Protein AF-A0A5A7UCX0-F1 (afdb_monomer)

Foldseek 3Di:
DAPLVPFAPPPPPCVVVLQFLWDWWQWLNDTWTEGEGQNDAAKAFAPVLCVVVVDDKDFDPDWDWDQTPVRDTWIFGIKDAQIWIADPNDTATGIHTYTHGDRTRMYHYPVRCVVQVWDQDSPQSKIWGQDPVRDIDMDHGDDPPPPPDPCPVCCVPPVCVVCVVVDPPDQQADDDDDPDADEFAFAPPDDAAADDADDDDPVVVVVCVVVVVVCVNRVVDDDDDASHHWYWDWDQDPVRDTDIDTPCVVVVVGTDDDPDDDDDPVVVVVVCVPPPDDDDDDDDDSRDYDPHYDDPDPDDPDD

Structure (mmCIF, N/CA/C/O backbone):
data_AF-A0A5A7UCX0-F1
#
_entry.id   AF-A0A5A7UCX0-F1
#
loop_
_atom_site.group_PDB
_atom_site.id
_atom_site.type_symbol
_atom_site.label_atom_id
_atom_site.label_alt_id
_atom_site.label_comp_id
_atom_site.label_asym_id
_atom_site.label_entity_id
_atom_site.label_seq_id
_atom_site.pdbx_PDB_ins_code
_atom_site.Cartn_x
_atom_site.Cartn_y
_atom_site.Cartn_z
_atom_site.occupancy
_atom_site.B_iso_or_equiv
_atom_site.auth_seq_id
_atom_site.auth_comp_id
_atom_site.auth_asym_id
_atom_site.auth_atom_id
_atom_site.pdbx_PDB_model_num
ATOM 1 N N . MET A 1 1 ? -7.839 22.649 26.310 1.00 31.56 1 MET A N 1
ATOM 2 C CA . MET A 1 1 ? -9.154 23.089 25.799 1.00 31.56 1 MET A CA 1
ATOM 3 C C . MET A 1 1 ? -9.773 21.904 25.086 1.00 31.56 1 MET A C 1
ATOM 5 O O . MET A 1 1 ? -9.103 21.317 24.248 1.00 31.56 1 MET A O 1
ATOM 9 N N . CYS A 1 2 ? -10.954 21.494 25.546 1.00 30.22 2 CYS A N 1
ATOM 10 C CA . CYS A 1 2 ? -11.617 20.229 25.235 1.00 30.22 2 CYS A CA 1
ATOM 11 C C . CYS A 1 2 ? -12.019 20.118 23.759 1.00 30.22 2 CYS A C 1
ATOM 13 O O . CYS A 1 2 ? -12.707 20.993 23.242 1.00 30.22 2 CYS A O 1
ATOM 15 N N . TRP A 1 3 ? -11.633 19.016 23.114 1.00 37.62 3 TRP A N 1
ATOM 16 C CA . TRP A 1 3 ? -11.958 18.681 21.718 1.00 37.62 3 TRP A CA 1
ATOM 17 C C . TRP A 1 3 ? -13.339 18.054 21.518 1.00 37.62 3 TRP A C 1
ATOM 19 O O . TRP A 1 3 ? -13.715 17.703 20.409 1.00 37.62 3 TRP A O 1
ATOM 29 N N . LEU A 1 4 ? -14.133 17.972 22.575 1.00 40.62 4 LEU A N 1
ATOM 30 C CA . LEU A 1 4 ? -15.417 17.287 22.555 1.00 40.62 4 LEU A CA 1
ATOM 31 C C . LEU A 1 4 ? -16.570 18.251 22.106 1.00 40.62 4 LEU A C 1
ATOM 33 O O . LEU A 1 4 ? -17.744 17.899 22.146 1.00 40.62 4 LEU A O 1
ATOM 37 N N . ASN A 1 5 ? -16.246 19.483 21.669 1.00 40.12 5 ASN A N 1
ATOM 38 C CA . ASN A 1 5 ? -17.206 20.531 21.256 1.00 40.12 5 ASN A CA 1
ATOM 39 C C . ASN A 1 5 ? -17.928 20.269 19.915 1.00 40.12 5 ASN A C 1
ATOM 41 O O . ASN A 1 5 ? -18.763 21.079 19.530 1.00 40.12 5 ASN A O 1
ATOM 45 N N . LEU A 1 6 ? -17.615 19.190 19.192 1.00 40.53 6 LEU A N 1
ATOM 46 C CA . LEU A 1 6 ? -18.042 19.012 17.794 1.00 40.53 6 LEU A CA 1
ATOM 47 C C . LEU A 1 6 ? -18.961 17.808 17.523 1.00 40.53 6 LEU A C 1
ATOM 49 O O . LEU A 1 6 ? -19.301 17.591 16.370 1.00 40.53 6 LEU A O 1
ATOM 53 N N . ILE A 1 7 ? -19.342 17.011 18.531 1.00 45.12 7 ILE A N 1
ATOM 54 C CA . ILE A 1 7 ? -19.773 15.610 18.286 1.00 45.12 7 ILE A CA 1
ATOM 55 C C . ILE A 1 7 ? -21.185 15.280 18.816 1.00 45.12 7 ILE A C 1
ATOM 57 O O . ILE A 1 7 ? -21.596 14.126 18.847 1.00 45.12 7 ILE A O 1
ATOM 61 N N . LEU A 1 8 ? -21.957 16.266 19.284 1.00 38.19 8 LEU A N 1
ATOM 62 C CA . LEU A 1 8 ? -23.306 15.988 19.823 1.00 38.19 8 LEU A CA 1
ATOM 63 C C . LEU A 1 8 ? -24.421 16.859 19.258 1.00 38.19 8 LEU A C 1
ATOM 65 O O . LEU A 1 8 ? -25.574 16.728 19.656 1.00 38.19 8 LEU A O 1
ATOM 69 N N . LYS A 1 9 ? -24.115 17.715 18.286 1.00 35.72 9 LYS A N 1
ATOM 70 C CA . LYS A 1 9 ? -25.143 18.382 17.490 1.00 35.72 9 LYS A CA 1
ATOM 71 C C . LYS A 1 9 ? -24.780 18.293 16.026 1.00 35.72 9 LYS A C 1
ATOM 73 O O . LYS A 1 9 ? -24.306 19.272 15.480 1.00 35.72 9 LYS A O 1
ATOM 78 N N . GLY A 1 10 ? -25.007 17.116 15.442 1.00 39.59 10 GLY A N 1
ATOM 79 C CA . GLY A 1 10 ? -25.328 16.903 14.028 1.00 39.59 10 GLY A CA 1
ATOM 80 C C . GLY A 1 10 ? -24.729 17.889 13.026 1.00 39.59 10 GLY A C 1
ATOM 81 O O . GLY A 1 10 ? -25.451 18.378 12.158 1.00 39.59 10 GLY A O 1
ATOM 82 N N . ASP A 1 11 ? -23.432 18.173 13.123 1.00 38.75 11 ASP A N 1
ATOM 83 C CA . ASP A 1 11 ? -22.747 19.048 12.187 1.00 38.75 11 ASP A CA 1
ATOM 84 C C . ASP A 1 11 ? -22.052 18.166 11.155 1.00 38.75 11 ASP A C 1
ATOM 86 O O . ASP A 1 11 ? -20.860 17.857 11.230 1.00 38.75 11 ASP A O 1
ATOM 90 N N . LEU A 1 12 ? -22.809 17.856 10.097 1.00 38.56 12 LEU A N 1
ATOM 91 C CA . LEU A 1 12 ? -22.293 17.409 8.794 1.00 38.56 12 LEU A CA 1
ATOM 92 C C . LEU A 1 12 ? -21.152 18.319 8.262 1.00 38.56 12 LEU A C 1
ATOM 94 O O . LEU A 1 12 ? -20.478 17.987 7.284 1.00 38.56 12 LEU A O 1
ATOM 98 N N . GLU A 1 13 ? -20.946 19.492 8.872 1.00 36.00 13 GLU A N 1
ATOM 99 C CA . GLU A 1 13 ? -19.890 20.456 8.570 1.00 36.00 13 GLU A CA 1
ATOM 100 C C . GLU A 1 13 ? -18.502 20.034 9.083 1.00 36.00 13 GLU A C 1
ATOM 102 O O . GLU A 1 13 ? -17.511 20.289 8.396 1.00 36.00 13 GLU A O 1
ATOM 107 N N . ALA A 1 14 ? -18.396 19.321 10.211 1.00 39.59 14 ALA A N 1
ATOM 108 C CA . ALA A 1 14 ? -17.112 18.851 10.751 1.00 39.59 14 ALA A CA 1
ATOM 109 C C . ALA A 1 14 ? -16.463 17.783 9.854 1.00 39.59 14 ALA A C 1
ATOM 111 O O . ALA A 1 14 ? -15.251 17.779 9.615 1.00 39.59 14 ALA A O 1
ATOM 112 N N . GLU A 1 15 ? -17.305 16.911 9.298 1.00 43.91 15 GLU A N 1
ATOM 113 C CA . GLU A 1 15 ? -16.917 15.864 8.356 1.00 43.91 15 GLU A CA 1
ATOM 114 C C . GLU A 1 15 ? -16.461 16.464 7.012 1.00 43.91 15 GLU A C 1
ATOM 116 O O . GLU A 1 15 ? -15.475 16.016 6.422 1.00 43.91 15 GLU A O 1
ATOM 121 N N . ARG A 1 16 ? -17.110 17.555 6.567 1.00 40.75 16 ARG A N 1
ATOM 122 C CA . ARG A 1 16 ? -16.736 18.317 5.359 1.00 40.75 16 ARG A CA 1
ATOM 123 C C . ARG A 1 16 ? -15.494 19.190 5.540 1.00 40.75 16 ARG A C 1
ATOM 125 O O . ARG A 1 16 ? -14.778 19.417 4.566 1.00 40.75 16 ARG A O 1
ATOM 132 N N . ALA A 1 17 ? -15.213 19.654 6.756 1.00 43.06 17 ALA A N 1
ATOM 133 C CA . ALA A 1 17 ? -14.049 20.488 7.057 1.00 43.06 17 ALA A CA 1
ATOM 134 C C . ALA A 1 17 ? -12.751 19.681 7.244 1.00 43.06 17 ALA A C 1
ATOM 136 O O . ALA A 1 17 ? -11.659 20.248 7.213 1.00 43.06 17 ALA A O 1
ATOM 137 N N . GLY A 1 18 ? -12.838 18.355 7.416 1.00 52.72 18 GLY A N 1
ATOM 138 C CA . GLY A 1 18 ? -11.666 17.498 7.567 1.00 52.72 18 GLY A CA 1
ATOM 139 C C . GLY A 1 18 ? -10.814 17.860 8.789 1.00 52.72 18 GLY A C 1
ATOM 140 O O . GLY A 1 18 ? -9.590 17.818 8.704 1.00 52.72 18 GLY A O 1
ATOM 141 N N . THR A 1 19 ? -11.438 18.252 9.893 1.00 58.88 19 THR A N 1
ATOM 142 C CA . THR A 1 19 ? -10.772 18.764 11.103 1.00 58.88 19 THR A CA 1
ATOM 143 C C . THR A 1 19 ? -10.464 17.693 12.150 1.00 58.88 19 THR A C 1
ATOM 145 O O . THR A 1 19 ? -9.653 17.938 13.038 1.00 58.88 19 THR A O 1
ATOM 148 N N . VAL A 1 20 ? -11.065 16.506 12.041 1.00 70.31 20 VAL A N 1
ATOM 149 C CA . VAL A 1 20 ? -10.913 15.393 12.994 1.00 70.31 20 VAL A CA 1
ATOM 150 C C . VAL A 1 20 ? -10.187 14.195 12.374 1.00 70.31 20 VAL A C 1
ATOM 152 O O . VAL A 1 20 ? -10.217 13.993 11.156 1.00 70.31 20 VAL A O 1
ATOM 155 N N . VAL A 1 21 ? -9.520 13.390 13.210 1.00 82.50 21 VAL A N 1
ATOM 156 C CA . VAL A 1 21 ? -8.845 12.155 12.780 1.00 82.50 21 VAL A CA 1
ATOM 157 C C . VAL A 1 21 ? -9.818 10.985 12.902 1.00 82.50 21 VAL A C 1
ATOM 159 O O . VAL A 1 21 ? -10.032 10.446 13.987 1.00 82.50 21 VAL A O 1
ATOM 162 N N . THR A 1 22 ? -10.434 10.619 11.777 1.00 86.25 22 THR A N 1
ATOM 163 C CA . THR A 1 22 ? -11.501 9.609 11.704 1.00 86.25 22 THR A CA 1
ATOM 164 C C . THR A 1 22 ? -11.285 8.617 10.561 1.00 86.25 22 THR A C 1
ATOM 166 O O . THR A 1 22 ? -10.586 8.900 9.580 1.00 86.25 22 THR A O 1
ATOM 169 N N . GLY A 1 23 ? -11.921 7.448 10.642 1.00 85.06 23 GLY A N 1
ATOM 170 C CA . GLY A 1 23 ? -12.059 6.541 9.500 1.00 85.06 23 GLY A CA 1
ATOM 171 C C . GLY A 1 23 ? -12.788 5.244 9.824 1.00 85.06 23 GLY A C 1
ATOM 172 O O . GLY A 1 23 ? -13.249 5.037 10.939 1.00 85.06 23 GLY A O 1
ATOM 173 N N . LYS A 1 24 ? -12.936 4.379 8.816 1.00 86.25 24 LYS A N 1
ATOM 174 C CA . LYS A 1 24 ? -13.631 3.096 8.967 1.00 86.25 24 LYS A CA 1
ATOM 175 C C . LYS A 1 24 ? -12.656 2.010 9.406 1.00 86.25 24 LYS A C 1
ATOM 177 O O . LYS A 1 24 ? -11.704 1.741 8.674 1.00 86.25 24 LYS A O 1
ATOM 182 N N . LEU A 1 25 ? -12.914 1.386 10.552 1.00 87.38 25 LEU A N 1
ATOM 183 C CA . LEU A 1 25 ? -12.099 0.301 11.104 1.00 87.38 25 LEU A CA 1
ATOM 184 C C . LEU A 1 25 ? -12.950 -0.943 11.383 1.00 87.38 25 LEU A C 1
ATOM 186 O O . LEU A 1 25 ? -14.130 -0.798 11.710 1.00 87.38 25 LEU A O 1
ATOM 190 N N . PRO A 1 26 ? -12.383 -2.156 11.265 1.00 85.06 26 PRO A N 1
ATOM 191 C CA . PRO A 1 26 ? -13.057 -3.373 11.690 1.00 85.06 26 PRO A CA 1
ATOM 192 C C . PRO A 1 26 ? -13.072 -3.455 13.222 1.00 85.06 26 PRO A C 1
ATOM 194 O O . PRO A 1 26 ? -12.022 -3.393 13.863 1.00 85.06 26 PRO A O 1
ATOM 197 N N . ILE A 1 27 ? -14.262 -3.632 13.793 1.00 84.69 27 ILE A N 1
ATOM 198 C CA . ILE A 1 27 ? -14.506 -3.916 15.210 1.00 84.69 27 ILE A CA 1
ATOM 199 C C . ILE A 1 27 ? -15.304 -5.215 15.259 1.00 84.69 27 ILE A C 1
ATOM 201 O O . ILE A 1 27 ? -16.428 -5.260 14.759 1.00 84.69 27 ILE A O 1
ATOM 205 N N . LEU A 1 28 ? -14.716 -6.289 15.797 1.00 80.75 28 LEU A N 1
ATOM 206 C CA . LEU A 1 28 ? -15.336 -7.629 15.804 1.00 80.75 28 LEU A CA 1
ATOM 207 C C . LEU A 1 28 ? -15.832 -8.082 14.411 1.00 80.75 28 LEU A C 1
ATOM 209 O O . LEU A 1 28 ? -16.885 -8.696 14.280 1.00 80.75 28 LEU A O 1
ATOM 213 N N . GLY A 1 29 ? -15.096 -7.736 13.350 1.00 76.06 29 GLY A N 1
ATOM 214 C CA . GLY A 1 29 ? -15.462 -8.071 11.966 1.00 76.06 29 GLY A CA 1
ATOM 215 C C . GLY A 1 29 ? -16.498 -7.145 11.314 1.00 76.06 29 GLY A C 1
ATOM 216 O O . GLY A 1 29 ? -16.795 -7.308 10.131 1.00 76.06 29 GLY A O 1
ATOM 217 N N . HIS A 1 30 ? -17.008 -6.136 12.027 1.00 85.06 30 HIS A N 1
ATOM 218 C CA . HIS A 1 30 ? -17.931 -5.137 11.489 1.00 85.06 30 HIS A CA 1
ATOM 219 C C . HIS A 1 30 ? -17.231 -3.794 11.283 1.00 85.06 30 HIS A C 1
ATOM 221 O O . HIS A 1 30 ? -16.553 -3.289 12.173 1.00 85.06 30 HIS A O 1
ATOM 227 N N . TYR A 1 31 ? -17.409 -3.182 10.111 1.00 86.06 31 TYR A N 1
ATOM 228 C CA . TYR A 1 31 ? -16.848 -1.857 9.853 1.00 86.06 31 TYR A CA 1
ATOM 229 C C . TYR A 1 31 ? -17.617 -0.780 10.620 1.00 86.06 31 TYR A C 1
ATOM 231 O O . TYR A 1 31 ? -18.781 -0.512 10.319 1.00 86.06 31 TYR A O 1
ATOM 239 N N . ALA A 1 32 ? -16.932 -0.145 11.566 1.00 89.94 32 ALA A N 1
ATOM 240 C CA . ALA A 1 32 ? -17.408 0.984 12.348 1.00 89.94 32 ALA A CA 1
ATOM 241 C C . ALA A 1 32 ? -16.742 2.278 11.866 1.00 89.94 32 ALA A C 1
ATOM 243 O O . ALA A 1 32 ? -15.562 2.284 11.505 1.00 89.94 32 ALA A O 1
ATOM 244 N N . PHE A 1 33 ? -17.479 3.383 11.861 1.00 90.00 33 PHE A N 1
ATOM 245 C CA . PHE A 1 33 ? -16.918 4.719 11.718 1.00 90.00 33 PHE A CA 1
ATOM 246 C C . PHE A 1 33 ? -16.340 5.195 13.055 1.00 90.00 33 PHE A C 1
ATOM 248 O O . PHE A 1 33 ? -17.072 5.407 14.021 1.00 90.00 33 PHE A O 1
ATOM 255 N N . VAL A 1 34 ? -15.015 5.321 13.106 1.00 91.69 34 VAL A N 1
ATOM 256 C CA . VAL A 1 34 ? -14.245 5.529 14.334 1.00 91.69 34 VAL A CA 1
ATOM 257 C C . VAL A 1 34 ? -13.660 6.934 14.393 1.00 91.69 34 VAL A C 1
ATOM 259 O O . VAL A 1 34 ? -13.084 7.418 13.412 1.00 91.69 34 VAL A O 1
ATOM 262 N N . LEU A 1 35 ? -13.746 7.545 15.572 1.00 91.44 35 LEU A N 1
ATOM 263 C CA . LEU A 1 35 ? -13.033 8.758 15.956 1.00 91.44 35 LEU A CA 1
ATOM 264 C C . LEU A 1 35 ? -11.902 8.435 16.942 1.00 91.44 35 LEU A C 1
ATOM 266 O O . LEU A 1 35 ? -12.119 7.734 17.928 1.00 91.44 35 LEU A O 1
ATOM 270 N N . PHE A 1 36 ? -10.720 9.009 16.714 1.00 91.75 36 PHE A N 1
ATOM 271 C CA . PHE A 1 36 ? -9.632 9.034 17.694 1.00 91.75 36 PHE A CA 1
ATOM 272 C C . PHE A 1 36 ? -9.697 10.345 18.485 1.00 91.75 36 PHE A C 1
ATOM 274 O O . PHE A 1 36 ? -9.394 11.406 17.934 1.00 91.75 36 PHE A O 1
ATOM 281 N N . ASP A 1 37 ? -10.096 10.283 19.759 1.00 90.19 37 ASP A N 1
ATOM 282 C CA . ASP A 1 37 ? -10.383 11.470 20.570 1.00 90.19 37 ASP A CA 1
ATOM 283 C C . ASP A 1 37 ? -9.556 11.510 21.862 1.00 90.19 37 ASP A C 1
ATOM 285 O O . ASP A 1 37 ? -9.865 10.855 22.857 1.00 90.19 37 ASP A O 1
ATOM 289 N N . SER A 1 38 ? -8.523 12.356 21.876 1.00 86.44 38 SER A N 1
ATOM 290 C CA . SER A 1 38 ? -7.739 12.633 23.087 1.00 86.44 38 SER A CA 1
ATOM 291 C C . SER A 1 38 ? -8.491 13.476 24.126 1.00 86.44 38 SER A C 1
ATOM 293 O O . SER A 1 38 ? -8.023 13.627 25.255 1.00 86.44 38 SER A O 1
ATOM 295 N N . GLY A 1 39 ? -9.650 14.035 23.766 1.00 84.94 39 GLY A N 1
ATOM 296 C CA . GLY A 1 39 ? -10.571 14.719 24.668 1.00 84.94 39 GLY A CA 1
ATOM 297 C C . GLY A 1 39 ? -11.480 13.777 25.459 1.00 84.94 39 GLY A C 1
ATOM 298 O O . GLY A 1 39 ? -12.084 14.220 26.437 1.00 84.94 39 GLY A O 1
ATOM 299 N N . SER A 1 40 ? -11.554 12.498 25.084 1.00 86.81 40 SER A N 1
ATOM 300 C CA . SER A 1 40 ? -12.359 11.498 25.779 1.00 86.81 40 SER A CA 1
ATOM 301 C C . SER A 1 40 ? -11.528 10.717 26.796 1.00 86.81 40 SER A C 1
ATOM 303 O O . SER A 1 40 ? -10.438 10.243 26.487 1.00 86.81 40 SER A O 1
ATOM 305 N N . SER A 1 41 ? -12.040 10.531 28.016 1.00 86.81 41 SER A N 1
ATOM 306 C CA . SER A 1 41 ? -11.358 9.711 29.031 1.00 86.81 41 SER A CA 1
ATOM 307 C C . SER A 1 41 ? -11.476 8.209 28.773 1.00 86.81 41 SER A C 1
ATOM 309 O O . SER A 1 41 ? -10.562 7.470 29.122 1.00 86.81 41 SER A O 1
ATOM 311 N N . HIS A 1 42 ? -12.591 7.771 28.186 1.00 93.12 42 HIS A N 1
ATOM 312 C CA . HIS A 1 42 ? -12.899 6.362 27.946 1.00 93.12 42 HIS A CA 1
ATOM 313 C C . HIS A 1 42 ? -13.227 6.123 26.476 1.00 93.12 42 HIS A C 1
ATOM 315 O O . HIS A 1 42 ? -13.556 7.055 25.736 1.00 93.12 42 HIS A O 1
ATOM 321 N N . SER A 1 43 ? -13.177 4.865 26.067 1.00 94.75 43 SER A N 1
ATOM 322 C CA . SER A 1 43 ? -13.606 4.452 24.740 1.00 94.75 43 SER A CA 1
ATOM 323 C C . SER A 1 43 ? -15.088 4.063 24.741 1.00 94.75 43 SER A C 1
ATOM 325 O O . SER A 1 43 ? -15.577 3.395 25.656 1.00 94.75 43 SER A O 1
ATOM 327 N N . PHE A 1 44 ? -15.816 4.496 23.713 1.00 94.12 44 PHE A N 1
ATOM 328 C CA . PHE A 1 44 ? -17.272 4.380 23.613 1.00 94.12 44 PHE A CA 1
ATOM 329 C C . PHE A 1 44 ? -17.707 3.726 22.304 1.00 94.12 44 PHE A C 1
ATOM 331 O O . PHE A 1 44 ? -17.032 3.849 21.283 1.00 94.12 44 PHE A O 1
ATOM 338 N N . ILE A 1 45 ? -18.865 3.070 22.330 1.00 94.56 45 ILE A N 1
ATOM 339 C CA . ILE A 1 45 ? -19.547 2.520 21.156 1.00 94.56 45 ILE A CA 1
ATOM 340 C C . ILE A 1 45 ? -21.013 2.950 21.150 1.00 94.56 45 ILE A C 1
ATOM 342 O O . ILE A 1 45 ? -21.672 2.951 22.192 1.00 94.56 45 ILE A O 1
ATOM 346 N N . SER A 1 46 ? -21.525 3.304 19.973 1.00 93.75 46 SER A N 1
ATOM 347 C CA . SER A 1 46 ? -22.914 3.721 19.799 1.00 93.75 46 SER A CA 1
ATOM 348 C C . SER A 1 46 ? -23.882 2.573 20.088 1.00 93.75 46 SER A C 1
ATOM 350 O O . SER A 1 46 ? -23.766 1.487 19.514 1.00 93.75 46 SER A O 1
ATOM 352 N N . SER A 1 47 ? -24.891 2.828 20.920 1.00 92.1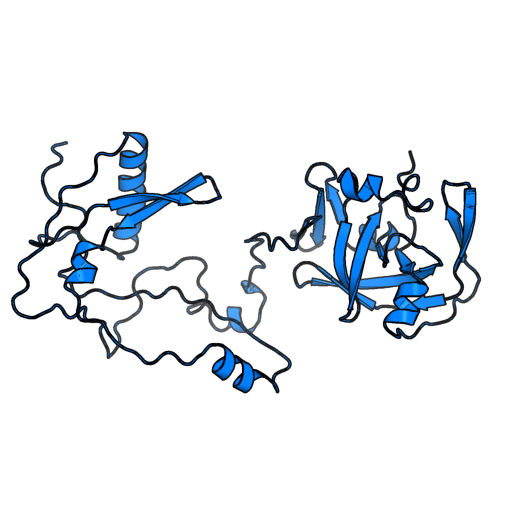2 47 SER A N 1
ATOM 353 C CA . SER A 1 47 ? -26.015 1.912 21.164 1.00 92.12 47 SER A CA 1
ATOM 354 C C . SER A 1 47 ? -26.715 1.496 19.860 1.00 92.12 47 SER A C 1
ATOM 356 O O . SER A 1 47 ? -27.081 0.331 19.692 1.00 92.12 47 SER A O 1
ATOM 358 N N . VAL A 1 48 ? -26.826 2.419 18.899 1.00 91.94 48 VAL A N 1
ATOM 359 C CA . VAL A 1 48 ? -27.405 2.174 17.572 1.00 91.94 48 VAL A CA 1
ATOM 360 C C . VAL A 1 48 ? -26.542 1.191 16.782 1.00 91.94 48 VAL A C 1
ATOM 362 O O . VAL A 1 48 ? -27.073 0.284 16.139 1.00 91.94 48 VAL A O 1
ATOM 365 N N . PHE A 1 49 ? -25.213 1.324 16.850 1.00 92.00 49 PHE A N 1
ATOM 366 C CA . PHE A 1 49 ? -24.292 0.392 16.196 1.00 92.00 49 PHE A CA 1
ATOM 367 C C . PHE A 1 49 ? -24.406 -1.016 16.781 1.00 92.00 49 PHE A C 1
ATOM 369 O O . PHE A 1 49 ? -24.548 -1.979 16.026 1.00 92.00 49 PHE A O 1
ATOM 376 N N . VAL A 1 50 ? -24.395 -1.122 18.114 1.00 92.94 50 VAL A N 1
ATOM 377 C CA . VAL A 1 50 ? -24.533 -2.388 18.852 1.00 92.94 50 VAL A CA 1
ATOM 378 C C . VAL A 1 50 ? -25.801 -3.125 18.429 1.00 92.94 50 VAL A C 1
ATOM 380 O O . VAL A 1 50 ? -25.730 -4.296 18.060 1.00 92.94 50 VAL A O 1
ATOM 383 N N . GLN A 1 51 ? -26.944 -2.433 18.407 1.00 90.88 51 GLN A N 1
ATOM 384 C CA . GLN A 1 51 ? -28.224 -3.015 17.993 1.00 90.88 51 GLN A CA 1
ATOM 385 C C . GLN A 1 51 ? -28.234 -3.408 16.512 1.00 90.88 51 GLN A C 1
ATOM 387 O O . GLN A 1 51 ? -28.743 -4.470 16.160 1.00 90.88 51 GLN A O 1
ATOM 392 N N . ARG A 1 52 ? -27.660 -2.569 15.640 1.00 90.62 52 ARG A N 1
ATOM 393 C CA . ARG A 1 52 ? -27.631 -2.791 14.187 1.00 90.62 52 ARG A CA 1
ATOM 394 C C . ARG A 1 52 ? -26.865 -4.051 13.798 1.00 90.62 52 ARG A C 1
ATOM 396 O O . ARG A 1 52 ? -27.278 -4.730 12.863 1.00 90.62 52 ARG A O 1
ATOM 403 N N . VAL A 1 53 ? -25.738 -4.324 14.456 1.00 87.44 53 VAL A N 1
ATOM 404 C CA . VAL A 1 53 ? -24.878 -5.472 14.117 1.00 87.44 53 VAL A CA 1
ATOM 405 C C . VAL A 1 53 ? -25.033 -6.652 15.083 1.00 87.44 53 VAL A C 1
ATOM 407 O O . VAL A 1 53 ? -24.491 -7.717 14.816 1.00 87.44 53 VAL A O 1
ATOM 410 N N . GLY A 1 54 ? -25.815 -6.491 16.156 1.00 87.75 54 GLY A N 1
ATOM 411 C CA . GLY A 1 54 ? -26.162 -7.563 17.087 1.00 87.75 54 GLY A CA 1
ATOM 412 C C . GLY A 1 54 ? -25.017 -7.979 18.011 1.00 87.75 54 GLY A C 1
ATOM 413 O O . GLY A 1 54 ? -24.818 -9.173 18.214 1.00 87.75 54 GLY A O 1
ATOM 414 N N . LEU A 1 55 ? -24.250 -7.021 18.549 1.00 89.56 55 LEU A N 1
ATOM 415 C CA . LEU A 1 55 ? -23.164 -7.337 19.488 1.00 89.56 55 LEU A CA 1
ATOM 416 C C . LEU A 1 55 ? -23.709 -7.693 20.873 1.00 89.56 55 LEU A C 1
ATOM 418 O O . LEU A 1 55 ? -24.607 -7.026 21.388 1.00 89.56 55 LEU A O 1
ATOM 422 N N . GLU A 1 56 ? -23.111 -8.706 21.497 1.00 90.25 56 GLU A N 1
ATOM 423 C CA . GLU A 1 56 ? -23.378 -9.041 22.894 1.00 90.25 56 GLU A CA 1
ATOM 424 C C . GLU A 1 56 ? -22.723 -8.018 23.833 1.00 90.25 56 GLU A C 1
ATOM 426 O O . GLU A 1 56 ? -21.566 -7.627 23.651 1.00 90.25 56 GLU A O 1
ATOM 431 N N . VAL A 1 57 ? -23.477 -7.584 24.846 1.00 93.94 57 VAL A N 1
ATOM 432 C CA . VAL A 1 57 ? -23.048 -6.591 25.839 1.00 93.94 57 VAL A CA 1
ATOM 433 C C . VAL A 1 57 ? -23.113 -7.166 27.250 1.00 93.94 57 VAL A C 1
ATOM 435 O O . VAL A 1 57 ? -23.967 -7.990 27.572 1.00 93.94 57 VAL A O 1
ATOM 438 N N . GLU A 1 58 ? -22.217 -6.699 28.112 1.00 94.25 58 GLU A N 1
ATOM 439 C CA . GLU A 1 58 ? -22.180 -7.031 29.533 1.00 94.25 58 GLU A CA 1
ATOM 440 C C . GLU A 1 58 ? -22.655 -5.837 30.376 1.00 94.25 58 GLU A C 1
ATOM 442 O O . GLU A 1 58 ? -22.238 -4.701 30.114 1.00 94.25 58 GLU A O 1
ATOM 447 N N . PRO A 1 59 ? -23.452 -6.053 31.440 1.00 93.94 59 PRO A N 1
ATOM 448 C CA . PRO A 1 59 ? -23.801 -4.986 32.368 1.00 93.94 59 PRO A CA 1
ATOM 449 C C . PRO A 1 59 ? -22.563 -4.482 33.123 1.00 93.94 59 PRO A C 1
ATOM 451 O O . PRO A 1 59 ? -21.672 -5.242 33.512 1.00 93.94 59 PRO A O 1
ATOM 454 N N . LEU A 1 60 ? -22.511 -3.175 33.367 1.00 90.81 60 LEU A N 1
ATOM 455 C CA . LEU A 1 60 ? -21.520 -2.562 34.244 1.00 90.81 60 LEU A CA 1
ATOM 456 C C . LEU A 1 60 ? -21.904 -2.767 35.716 1.00 90.81 60 LEU A C 1
ATOM 458 O O . LEU A 1 60 ? -23.078 -2.757 36.077 1.00 90.81 60 LEU A O 1
ATOM 462 N N . ASN A 1 61 ? -20.899 -2.832 36.597 1.00 86.88 61 ASN A N 1
ATOM 463 C CA . ASN A 1 61 ? -21.090 -2.890 38.057 1.00 86.88 61 ASN A CA 1
ATOM 464 C C . ASN A 1 61 ? -21.630 -1.570 38.662 1.00 86.88 61 ASN A C 1
ATOM 466 O O . ASN A 1 61 ? -21.658 -1.405 39.880 1.00 86.88 61 ASN A O 1
ATOM 470 N N . GLY A 1 62 ? -22.019 -0.612 37.820 1.00 83.69 62 GLY A N 1
ATOM 471 C CA . GLY A 1 62 ? -22.548 0.696 38.177 1.00 83.69 62 GLY A CA 1
ATOM 472 C C . GLY A 1 62 ? -22.870 1.506 36.921 1.00 83.69 62 GLY A C 1
ATOM 473 O O . GLY A 1 62 ? -22.402 1.189 35.830 1.00 83.69 62 GLY A O 1
ATOM 474 N N . VAL A 1 63 ? -23.676 2.557 37.070 1.00 85.62 63 VAL A N 1
ATOM 475 C CA . VAL A 1 63 ? -23.974 3.479 35.966 1.00 85.62 63 VAL A CA 1
ATOM 476 C C . VAL A 1 63 ? -22.837 4.488 35.855 1.00 85.62 63 VAL A C 1
ATOM 478 O O . VAL A 1 63 ? -22.568 5.215 36.811 1.00 85.62 63 VAL A O 1
ATOM 481 N N . LEU A 1 64 ? -22.185 4.553 34.696 1.00 88.00 64 LEU A N 1
ATOM 482 C CA . LEU A 1 64 ? -21.199 5.586 34.414 1.00 88.00 64 LEU A CA 1
ATOM 483 C C . LEU A 1 64 ? -21.896 6.813 33.824 1.00 88.00 64 LEU A C 1
ATOM 485 O O . LEU A 1 64 ? -22.550 6.734 32.786 1.00 88.00 64 LEU A O 1
ATOM 489 N N . SER A 1 65 ? -21.725 7.951 34.491 1.00 84.81 65 SER A N 1
ATOM 490 C CA . SER A 1 65 ? -22.163 9.258 34.009 1.00 84.81 65 SER A CA 1
ATOM 491 C C . SER A 1 65 ? -21.075 9.866 33.129 1.00 84.81 65 SER A C 1
ATOM 493 O O . SER A 1 65 ? -19.975 10.143 33.605 1.00 84.81 65 SER A O 1
ATOM 495 N N . VAL A 1 66 ? -21.382 10.085 31.857 1.00 85.06 66 VAL A N 1
ATOM 496 C CA . VAL A 1 66 ? -20.486 10.674 30.864 1.00 85.06 66 VAL A CA 1
ATOM 497 C C . VAL A 1 66 ? -20.910 12.117 30.636 1.00 85.06 66 VAL A C 1
ATOM 499 O O . VAL A 1 66 ? -21.949 12.385 30.034 1.00 85.06 66 VAL A O 1
ATOM 502 N N . SER A 1 67 ? -20.106 13.050 31.139 1.00 79.75 67 SER A N 1
ATOM 503 C CA . SER A 1 67 ? -20.310 14.473 30.890 1.00 79.75 67 SER A CA 1
ATOM 504 C C . SER A 1 67 ? -19.764 14.842 29.526 1.00 79.75 67 SER A C 1
ATOM 506 O O . SER A 1 67 ? -18.601 14.595 29.207 1.00 79.75 67 SER A O 1
ATOM 508 N N . THR A 1 68 ? -20.603 15.490 28.745 1.00 70.81 68 THR A N 1
ATOM 509 C CA . THR A 1 68 ? -20.257 16.006 27.431 1.00 70.81 68 THR A CA 1
ATOM 510 C C . THR A 1 68 ? -20.001 17.518 27.529 1.00 70.81 68 THR A C 1
ATOM 512 O O . THR A 1 68 ? -20.403 18.151 28.509 1.00 70.81 68 THR A O 1
ATOM 515 N N . PRO A 1 69 ? -19.338 18.167 26.560 1.00 62.94 69 PRO A N 1
ATOM 516 C CA . PRO A 1 69 ? -18.987 19.585 26.656 1.00 62.94 69 PRO A CA 1
ATOM 517 C C . PRO A 1 69 ? -20.146 20.489 26.287 1.00 62.94 69 PRO A C 1
ATOM 519 O O . PRO A 1 69 ? -20.116 21.666 26.630 1.00 62.94 69 PRO A O 1
ATOM 522 N N . SER A 1 70 ? -21.180 19.940 25.637 1.00 67.62 70 SER A N 1
ATOM 523 C CA . SER A 1 70 ? -22.480 20.601 25.538 1.00 67.62 70 SER A CA 1
ATOM 524 C C . SER A 1 70 ? -23.150 20.749 26.913 1.00 67.62 70 SER A C 1
ATOM 526 O O . SER A 1 70 ? -24.143 21.463 27.029 1.00 67.62 70 SER A O 1
ATOM 528 N N . GLY A 1 71 ? -22.604 20.112 27.958 1.00 71.44 71 GLY A N 1
ATOM 529 C CA . GLY A 1 71 ? -23.155 20.082 29.310 1.00 71.44 71 GLY A CA 1
ATOM 530 C C . GLY A 1 71 ? -24.185 18.972 29.508 1.00 71.44 71 GLY A C 1
ATOM 531 O O . GLY A 1 71 ? -24.704 18.818 30.612 1.00 71.44 71 GLY A O 1
ATOM 532 N N . GLU A 1 72 ? -24.473 18.187 28.468 1.00 79.31 72 GLU A N 1
ATOM 533 C CA . GLU A 1 72 ? -25.354 17.030 28.565 1.00 79.31 72 GLU A CA 1
ATOM 534 C C . GLU A 1 72 ? -24.650 15.887 29.293 1.00 79.31 72 GLU A C 1
ATOM 536 O O . GLU A 1 72 ? -23.438 15.683 29.168 1.00 79.31 72 GLU A O 1
ATOM 541 N N . VAL A 1 73 ? -25.432 15.131 30.054 1.00 79.25 73 VAL A N 1
ATOM 542 C CA . VAL A 1 73 ? -24.958 13.957 30.775 1.00 79.25 73 VAL A CA 1
ATOM 543 C C . VAL A 1 73 ? -25.589 12.729 30.145 1.00 79.25 73 VAL A C 1
ATOM 545 O O . VAL A 1 73 ? -26.804 12.545 30.201 1.00 79.25 73 VAL A O 1
ATOM 548 N N . LEU A 1 74 ? -24.747 11.884 29.565 1.00 86.62 74 LEU A N 1
ATOM 549 C CA . LEU A 1 74 ? -25.135 10.599 29.004 1.00 86.62 74 LEU A CA 1
ATOM 550 C C . LEU A 1 74 ? -24.838 9.495 30.021 1.00 86.62 74 LEU A C 1
ATOM 552 O O . LEU A 1 74 ? -23.898 9.593 30.809 1.00 86.62 74 LEU A O 1
ATOM 556 N N . LEU A 1 75 ? -25.648 8.438 30.031 1.00 86.25 75 LEU A N 1
ATOM 557 C CA . LEU A 1 75 ? -25.501 7.336 30.981 1.00 86.25 75 LEU A CA 1
ATOM 558 C C . LEU A 1 75 ? -25.100 6.063 30.245 1.00 86.25 75 LEU A C 1
ATOM 560 O O . LEU A 1 75 ? -25.853 5.567 29.412 1.00 86.25 75 LEU A O 1
ATOM 564 N N . SER A 1 76 ? -23.953 5.502 30.615 1.00 90.00 76 SER A N 1
ATOM 565 C CA . SER A 1 76 ? -23.517 4.178 30.175 1.00 90.00 76 SER A CA 1
ATOM 566 C C . SER A 1 76 ? -23.796 3.157 31.272 1.00 90.00 76 SER A C 1
ATOM 568 O O . SER A 1 76 ? -23.385 3.329 32.422 1.00 90.00 76 SER A O 1
ATOM 570 N N . LYS A 1 77 ? -24.491 2.075 30.922 1.00 92.44 77 LYS A N 1
ATOM 571 C CA . LYS A 1 77 ? -24.847 0.974 31.841 1.00 92.44 77 LYS A CA 1
ATOM 572 C C . LYS A 1 77 ? -24.247 -0.364 31.428 1.00 92.44 77 LYS A C 1
ATOM 574 O O . LYS A 1 77 ? -24.306 -1.320 32.193 1.00 92.44 77 LYS A O 1
ATOM 579 N N . GLU A 1 78 ? -23.680 -0.422 30.233 1.00 95.75 78 GLU A N 1
ATOM 580 C CA . GLU A 1 78 ? -23.253 -1.647 29.574 1.00 95.75 78 GLU A CA 1
ATOM 581 C C . GLU A 1 78 ? -21.896 -1.421 28.912 1.00 95.75 78 GLU A C 1
ATOM 583 O O . GLU A 1 78 ? -21.475 -0.285 28.668 1.00 95.75 78 GLU A O 1
ATOM 588 N N . LYS A 1 79 ? -21.191 -2.511 28.637 1.00 94.25 79 LYS A N 1
ATOM 589 C CA . LYS A 1 79 ? -19.904 -2.499 27.951 1.00 94.25 79 LYS A CA 1
ATOM 590 C C . LYS A 1 79 ? -19.753 -3.708 27.044 1.00 94.25 79 LYS A C 1
ATOM 592 O O . LYS A 1 79 ? -20.380 -4.740 27.254 1.00 94.25 79 LYS A O 1
ATOM 597 N N . ILE A 1 80 ? -18.816 -3.602 26.117 1.00 92.12 80 ILE A N 1
ATOM 598 C CA . ILE A 1 80 ? -18.237 -4.723 25.388 1.00 92.12 80 ILE A CA 1
ATOM 599 C C . ILE A 1 80 ? -16.810 -4.879 25.902 1.00 92.12 80 ILE A C 1
ATOM 601 O O . ILE A 1 80 ? -15.983 -3.974 25.765 1.00 92.12 80 ILE A O 1
ATOM 605 N N . LYS A 1 81 ? -16.531 -6.000 26.568 1.00 76.75 81 LYS A N 1
ATOM 606 C CA . LYS A 1 81 ? -15.217 -6.262 27.156 1.00 76.75 81 LYS A CA 1
ATOM 607 C C . LYS A 1 81 ? -14.313 -6.963 26.143 1.00 76.75 81 LYS A C 1
ATOM 609 O O . LYS A 1 81 ? -14.742 -7.916 25.507 1.00 76.75 81 LYS A O 1
ATOM 614 N N . ALA A 1 82 ? -13.053 -6.524 26.070 1.00 68.75 82 ALA A N 1
ATOM 615 C CA . ALA A 1 82 ? -11.979 -7.191 25.323 1.00 68.75 82 ALA A CA 1
ATOM 616 C C . ALA A 1 82 ? -12.329 -7.503 23.855 1.00 68.75 82 ALA A C 1
ATOM 618 O O . ALA A 1 82 ? -11.993 -8.563 23.330 1.00 68.75 82 ALA A O 1
ATOM 619 N N . CYS A 1 83 ? -13.018 -6.573 23.191 1.00 81.31 83 CYS A N 1
ATOM 620 C CA . CYS A 1 83 ? -13.183 -6.645 21.747 1.00 81.31 83 CYS A CA 1
AT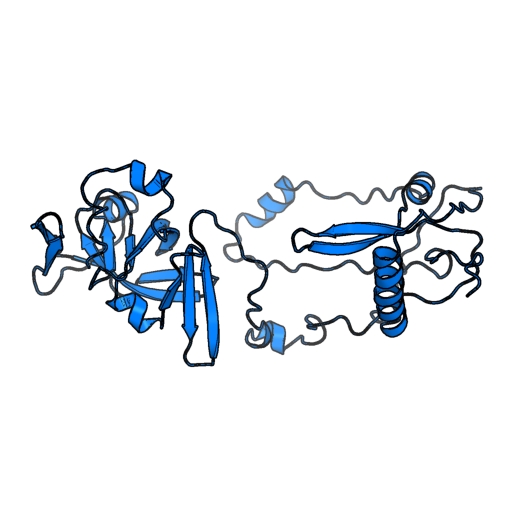OM 621 C C . CYS A 1 83 ? -11.921 -6.141 21.047 1.00 81.31 83 CYS A C 1
ATOM 623 O O . CYS A 1 83 ? -11.145 -5.385 21.627 1.00 81.31 83 CYS A O 1
ATOM 625 N N . GLN A 1 84 ? -11.706 -6.570 19.807 1.00 86.50 84 GLN A N 1
ATOM 626 C CA . GLN A 1 84 ? -10.491 -6.237 19.073 1.00 86.50 84 GLN A CA 1
ATOM 627 C C . GLN A 1 84 ? -10.776 -5.225 17.968 1.00 86.50 84 GLN A C 1
ATOM 629 O O . GLN A 1 84 ? -11.723 -5.387 17.190 1.00 86.50 84 GLN A O 1
ATOM 634 N N . VAL A 1 85 ? -9.927 -4.199 17.907 1.00 88.69 85 VAL A N 1
ATOM 635 C CA . VAL A 1 85 ? -9.828 -3.264 16.785 1.00 88.69 85 VAL A CA 1
ATOM 636 C C . VAL A 1 85 ? -8.655 -3.687 15.921 1.00 88.69 85 VAL A C 1
ATOM 638 O O . VAL A 1 85 ? -7.542 -3.839 16.424 1.00 88.69 85 VAL A O 1
ATOM 641 N N . GLU A 1 86 ? -8.887 -3.839 14.622 1.00 84.56 86 GLU A N 1
ATOM 642 C CA . GLU A 1 86 ? -7.811 -4.114 13.674 1.00 84.56 86 GLU A CA 1
ATOM 643 C C . GLU A 1 86 ? -7.289 -2.809 13.059 1.00 84.56 86 GLU A C 1
ATOM 645 O O . GLU A 1 86 ? -8.015 -2.087 12.369 1.00 84.56 86 GLU A O 1
ATOM 650 N N . ILE A 1 87 ? -6.007 -2.508 13.273 1.00 84.88 87 ILE A N 1
ATOM 651 C CA . ILE A 1 87 ? -5.321 -1.369 12.650 1.00 84.88 87 ILE A CA 1
ATOM 652 C C . ILE A 1 87 ? -4.007 -1.854 12.057 1.00 84.88 87 ILE A C 1
ATOM 654 O O . ILE A 1 87 ? -3.150 -2.352 12.776 1.00 84.88 87 ILE A O 1
ATOM 658 N N . ALA A 1 88 ? -3.823 -1.681 10.744 1.00 75.56 88 ALA A N 1
ATOM 659 C CA . ALA A 1 88 ? -2.598 -2.087 10.046 1.00 75.56 88 ALA A CA 1
ATOM 660 C C . ALA A 1 88 ? -2.179 -3.548 10.353 1.00 75.56 88 ALA A C 1
ATOM 662 O O . ALA A 1 88 ? -1.003 -3.828 10.581 1.00 75.56 88 ALA A O 1
ATOM 663 N N . ASN A 1 89 ? -3.154 -4.469 10.362 1.00 70.38 89 ASN A N 1
ATOM 664 C CA . ASN A 1 89 ? -3.015 -5.893 10.703 1.00 70.38 89 ASN A CA 1
ATOM 665 C C . ASN A 1 89 ? -2.569 -6.176 12.153 1.00 70.38 89 ASN A C 1
ATOM 667 O O . ASN A 1 89 ? -2.131 -7.284 12.457 1.00 70.38 89 ASN A O 1
ATOM 671 N N . GLN A 1 90 ? -2.645 -5.189 13.047 1.00 79.81 90 GLN A N 1
ATOM 672 C CA . GLN A 1 90 ? -2.466 -5.377 14.483 1.00 79.81 90 GLN A CA 1
ATOM 673 C C . GLN A 1 90 ? -3.836 -5.447 15.151 1.00 79.81 90 GLN A C 1
ATOM 675 O O . GLN A 1 90 ? -4.672 -4.564 14.945 1.00 79.81 90 GLN A O 1
ATOM 680 N N . MET A 1 91 ? -4.048 -6.491 15.951 1.00 84.88 91 MET A N 1
ATOM 681 C CA . MET A 1 91 ? -5.253 -6.663 16.759 1.00 84.88 91 MET A CA 1
ATOM 682 C C . MET A 1 91 ? -5.013 -6.030 18.124 1.00 84.88 91 MET A C 1
ATOM 684 O O . MET A 1 91 ? -4.145 -6.476 18.872 1.00 84.88 91 MET A O 1
ATOM 688 N N . LEU A 1 92 ? -5.760 -4.973 18.425 1.00 89.56 92 LEU A N 1
ATOM 689 C CA . LEU A 1 92 ? -5.608 -4.192 19.645 1.00 89.56 92 LEU A CA 1
ATOM 690 C C . LEU A 1 92 ? -6.854 -4.352 20.509 1.00 89.56 92 LEU A C 1
ATOM 692 O O . LEU A 1 92 ? -7.964 -4.029 20.075 1.00 89.56 92 LEU A O 1
ATOM 696 N N . ASP A 1 93 ? -6.666 -4.832 21.734 1.00 91.56 93 ASP A N 1
ATOM 697 C CA . ASP A 1 93 ? -7.764 -5.026 22.673 1.00 91.56 93 ASP A CA 1
ATOM 698 C C . ASP A 1 93 ? -8.327 -3.675 23.127 1.00 91.56 93 ASP A C 1
ATOM 700 O O . ASP A 1 93 ? -7.595 -2.751 23.489 1.00 91.56 93 ASP A O 1
ATOM 704 N N . VAL A 1 94 ? -9.652 -3.563 23.136 1.00 93.25 94 VAL A N 1
ATOM 705 C CA . VAL A 1 94 ? -10.387 -2.402 23.631 1.00 93.25 94 VAL A CA 1
ATOM 706 C C . VAL A 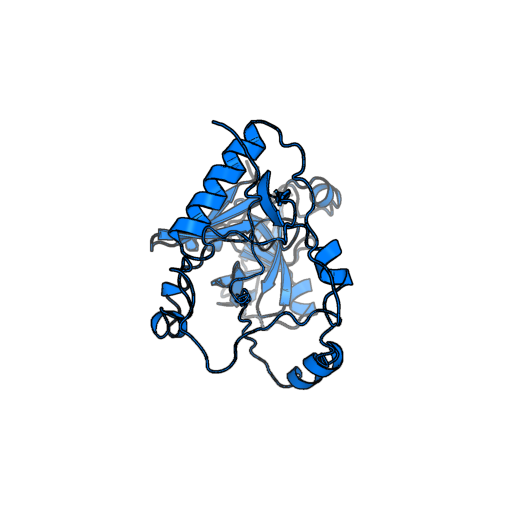1 94 ? -11.581 -2.848 24.466 1.00 93.25 94 VAL A C 1
ATOM 708 O O . VAL A 1 94 ? -12.256 -3.840 24.181 1.00 93.25 94 VAL A O 1
ATOM 711 N N . THR A 1 95 ? -11.849 -2.096 25.530 1.00 93.81 95 THR A N 1
ATOM 712 C CA . THR A 1 95 ? -13.130 -2.159 26.237 1.00 93.81 95 THR A CA 1
ATOM 713 C C . THR A 1 95 ? -13.943 -0.949 25.808 1.00 93.81 95 THR A C 1
ATOM 715 O O . THR A 1 95 ? -13.479 0.177 25.960 1.00 93.81 95 THR A O 1
ATOM 718 N N . LEU A 1 96 ? -15.135 -1.178 25.261 1.00 95.25 96 LEU A N 1
ATOM 719 C CA . LEU A 1 96 ? -16.014 -0.117 24.774 1.00 95.25 96 LEU A CA 1
ATOM 720 C C . LEU A 1 96 ? -17.220 0.015 25.693 1.00 95.25 96 LEU A C 1
ATOM 722 O O . LEU A 1 96 ? -17.908 -0.967 25.966 1.00 95.25 96 LEU A O 1
ATOM 726 N N . LEU A 1 97 ? -17.487 1.224 26.167 1.00 94.81 97 LEU A N 1
ATOM 727 C CA . LEU A 1 97 ? -18.677 1.542 26.949 1.00 94.81 97 LEU A CA 1
ATOM 728 C C . LEU A 1 97 ? -19.829 1.912 26.011 1.00 94.81 97 LEU A C 1
ATOM 730 O O . LEU A 1 97 ? -19.642 2.703 25.087 1.00 94.81 97 LEU A O 1
ATOM 734 N N . VAL A 1 98 ? -21.013 1.343 26.230 1.00 94.56 98 VAL A N 1
ATOM 735 C CA . VAL A 1 98 ? -22.165 1.588 25.353 1.00 94.56 98 VAL A CA 1
ATOM 736 C C . VAL A 1 98 ? -22.789 2.937 25.699 1.00 94.56 98 VAL A C 1
ATOM 738 O O . VAL A 1 98 ? -23.210 3.162 26.835 1.00 94.56 98 VAL A O 1
ATOM 741 N N . LEU A 1 99 ? -22.866 3.830 24.713 1.00 91.56 99 LEU A N 1
ATOM 742 C CA . LEU A 1 99 ? -23.392 5.182 24.874 1.00 91.56 99 LEU A CA 1
ATOM 743 C C . LEU A 1 99 ? -24.364 5.527 23.740 1.00 91.56 99 LEU A C 1
ATOM 745 O O . LEU A 1 99 ? -24.196 5.077 22.609 1.00 91.56 99 LEU A O 1
ATOM 749 N N . ASP A 1 100 ? -25.387 6.326 24.033 1.00 87.88 100 ASP A N 1
ATOM 750 C CA . ASP A 1 100 ? -26.304 6.833 23.009 1.00 87.88 100 ASP A CA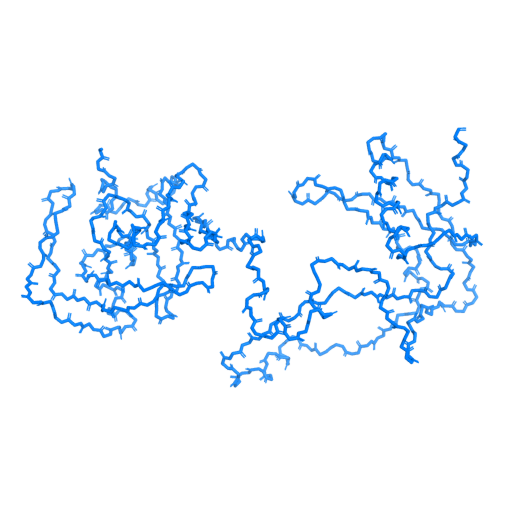 1
ATOM 751 C C . ASP A 1 100 ? -25.674 8.042 22.299 1.00 87.88 100 ASP A C 1
ATOM 753 O O . ASP A 1 100 ? -25.613 9.139 22.851 1.00 87.88 100 ASP A O 1
ATOM 757 N N . MET A 1 101 ? -25.120 7.810 21.106 1.00 85.75 101 MET A N 1
ATOM 758 C CA . MET A 1 101 ? -24.353 8.780 20.312 1.00 85.75 101 MET A CA 1
ATOM 759 C C . MET A 1 101 ? -24.660 8.612 18.817 1.00 85.75 101 MET A C 1
ATOM 761 O O . MET A 1 101 ? -24.890 7.490 18.357 1.00 85.75 101 MET A O 1
ATOM 765 N N . GLN A 1 102 ? -24.673 9.724 18.069 1.00 71.38 102 GLN A N 1
ATOM 766 C CA . GLN A 1 102 ? -25.295 9.789 16.733 1.00 71.38 102 GLN A CA 1
ATOM 767 C C . GLN A 1 102 ? -24.322 10.030 15.560 1.00 71.38 102 GLN A C 1
ATOM 769 O O . GLN A 1 102 ? -24.688 9.721 14.429 1.00 71.38 102 GLN A O 1
ATOM 774 N N . ASP A 1 103 ? -23.085 10.484 15.805 1.00 78.31 103 ASP A N 1
ATOM 775 C CA . ASP A 1 103 ? -22.156 10.884 14.725 1.00 78.31 103 ASP A CA 1
ATOM 776 C C . ASP A 1 103 ? -21.053 9.855 14.415 1.00 78.31 103 ASP A C 1
ATOM 778 O O . ASP A 1 103 ? -20.552 9.779 13.292 1.00 78.31 103 ASP A O 1
ATOM 782 N N . PHE A 1 104 ? -20.675 9.039 15.399 1.00 87.00 104 PHE A N 1
ATOM 783 C CA . PHE A 1 104 ? -19.670 7.990 15.239 1.00 87.00 104 PHE A CA 1
ATOM 784 C C . PHE A 1 104 ? -20.224 6.655 15.710 1.00 87.00 104 PHE A C 1
ATOM 786 O O . PHE A 1 104 ? -21.049 6.589 16.620 1.00 87.00 104 PHE A O 1
ATOM 793 N N . ASP A 1 105 ? -19.737 5.575 15.112 1.00 92.75 105 ASP A N 1
ATOM 794 C CA . ASP A 1 105 ? -20.037 4.240 15.612 1.00 92.75 105 ASP A CA 1
ATOM 795 C C . ASP A 1 105 ? -19.173 3.944 16.852 1.00 92.75 105 ASP A C 1
ATOM 797 O O . ASP A 1 105 ? -19.653 3.323 17.797 1.00 92.75 105 ASP A O 1
ATOM 801 N N . VAL A 1 106 ? -17.914 4.412 16.870 1.00 93.56 106 VAL A N 1
ATOM 802 C CA . VAL A 1 106 ? -16.954 4.210 17.971 1.00 93.56 106 VAL A CA 1
ATOM 803 C C . VAL A 1 106 ? -16.117 5.470 18.219 1.00 93.56 106 VAL A C 1
ATOM 805 O O . VAL A 1 106 ? -15.661 6.123 17.280 1.00 93.56 106 VAL A O 1
ATOM 808 N N . ILE A 1 107 ? -15.850 5.775 19.489 1.00 93.44 107 ILE A N 1
ATOM 809 C CA . ILE A 1 107 ? -14.848 6.758 19.926 1.00 93.44 107 ILE A CA 1
ATOM 810 C C . ILE A 1 107 ? -13.753 6.007 20.684 1.00 93.44 107 ILE A C 1
ATOM 812 O O . ILE A 1 107 ? -14.035 5.352 21.684 1.00 93.44 107 ILE A O 1
ATOM 816 N N . LEU A 1 108 ? -12.504 6.119 20.235 1.00 94.19 108 LEU A N 1
ATOM 817 C CA . LEU A 1 108 ? -11.334 5.606 20.948 1.00 94.19 108 LEU A CA 1
ATOM 818 C C . LEU A 1 108 ? -10.725 6.731 21.786 1.00 94.19 108 LEU A C 1
ATOM 820 O O . LEU A 1 108 ? -10.195 7.703 21.242 1.00 94.19 108 LEU A O 1
ATOM 824 N N . GLY A 1 109 ? -10.851 6.591 23.106 1.00 93.06 109 GLY A N 1
ATOM 825 C CA . GLY A 1 109 ? -10.455 7.581 24.101 1.00 93.06 109 GLY A CA 1
ATOM 826 C C . GLY A 1 109 ? -9.084 7.323 24.720 1.00 93.06 109 GLY A C 1
ATOM 827 O O . GLY A 1 109 ? -8.344 6.416 24.338 1.00 93.06 109 GLY A O 1
ATOM 828 N N . MET A 1 110 ? -8.730 8.150 25.700 1.00 92.62 110 MET A N 1
ATOM 829 C CA . MET A 1 110 ? -7.415 8.155 26.341 1.00 92.62 110 MET A CA 1
ATOM 830 C C . MET A 1 110 ? -7.060 6.849 27.056 1.00 92.62 110 MET A C 1
ATOM 832 O O . MET A 1 110 ? -5.878 6.510 27.105 1.00 92.62 110 MET A O 1
ATOM 836 N N . ASP A 1 111 ? -8.037 6.106 27.573 1.00 92.56 111 ASP A N 1
ATOM 837 C CA . ASP A 1 111 ? -7.843 4.766 28.139 1.00 92.56 111 ASP A CA 1
ATOM 838 C C . ASP A 1 111 ? -7.157 3.819 27.147 1.00 92.56 111 ASP A C 1
ATOM 840 O O . ASP A 1 111 ? -6.154 3.183 27.469 1.00 92.56 111 ASP A O 1
ATOM 844 N N . TRP A 1 112 ? -7.646 3.789 25.912 1.00 94.50 112 TRP A N 1
ATOM 845 C CA . TRP A 1 112 ? -7.126 2.938 24.857 1.00 94.50 112 TRP A CA 1
ATOM 846 C C . TRP A 1 112 ? -5.927 3.568 24.138 1.00 94.50 112 TRP A C 1
ATOM 848 O O . TRP A 1 112 ? -4.944 2.884 23.853 1.00 94.50 112 TRP A O 1
ATOM 858 N N . LEU A 1 113 ? -5.956 4.879 23.879 1.00 94.19 113 LEU A N 1
ATOM 859 C CA . LEU A 1 113 ? -4.861 5.585 23.202 1.00 94.19 113 LEU A CA 1
ATOM 860 C C . LEU A 1 113 ? -3.560 5.522 24.007 1.00 94.19 113 LEU A C 1
ATOM 862 O O . LEU A 1 113 ? -2.496 5.274 23.441 1.00 94.19 113 LEU A O 1
ATOM 866 N N . SER A 1 114 ? -3.637 5.721 25.325 1.00 91.94 114 SER A N 1
ATOM 867 C CA . SER A 1 114 ? -2.457 5.656 26.191 1.00 91.94 114 SER A CA 1
ATOM 868 C C . SER A 1 114 ? -1.920 4.230 26.326 1.00 91.94 114 SER A C 1
ATOM 870 O O . SER A 1 114 ? -0.707 4.043 26.233 1.00 91.94 114 SER A O 1
ATOM 872 N N . ALA A 1 115 ? -2.801 3.229 26.451 1.00 91.94 115 ALA A N 1
ATOM 873 C CA . ALA A 1 115 ? -2.424 1.816 26.512 1.00 91.94 115 ALA A CA 1
ATOM 874 C C . ALA A 1 115 ? -1.669 1.344 25.258 1.00 91.94 115 ALA A C 1
ATOM 876 O O . ALA A 1 115 ? -0.794 0.489 25.350 1.00 91.94 115 ALA A O 1
ATOM 877 N N . ASN A 1 116 ? -1.970 1.937 24.100 1.00 91.50 116 ASN A N 1
ATOM 878 C CA . ASN A 1 116 ? -1.344 1.605 22.820 1.00 91.50 116 ASN A CA 1
ATOM 879 C C . ASN A 1 116 ? -0.245 2.596 22.393 1.00 91.50 116 ASN A C 1
ATOM 881 O O . ASN A 1 116 ? 0.174 2.585 21.235 1.00 91.50 116 ASN A O 1
ATOM 885 N N . HIS A 1 117 ? 0.219 3.463 23.304 1.00 91.06 117 HIS A N 1
ATOM 886 C CA . HIS A 1 117 ? 1.259 4.468 23.037 1.00 91.06 117 HIS A CA 1
ATOM 887 C C . HIS A 1 117 ? 0.988 5.297 21.767 1.00 91.06 117 HIS A C 1
ATOM 889 O O . HIS A 1 117 ? 1.890 5.566 20.961 1.00 91.06 117 HIS A O 1
ATOM 895 N N . ALA A 1 118 ? -0.280 5.665 21.576 1.00 92.19 118 ALA A N 1
ATOM 896 C CA . ALA A 1 118 ? -0.747 6.381 20.405 1.00 92.19 118 ALA A CA 1
ATOM 897 C C . ALA A 1 118 ? -0.372 7.870 20.468 1.00 92.19 118 ALA A C 1
ATOM 899 O O . ALA A 1 118 ? -0.479 8.527 21.505 1.00 92.19 118 ALA A O 1
ATOM 900 N N . SER A 1 119 ? 0.021 8.422 19.325 1.00 89.81 119 SER A N 1
ATOM 901 C CA . SER A 1 119 ? 0.261 9.844 19.103 1.00 89.81 119 SER A CA 1
ATOM 902 C C . SER A 1 119 ? -0.579 10.308 17.920 1.00 89.81 119 SER A C 1
ATOM 904 O O . SER A 1 119 ? -0.501 9.728 16.838 1.00 89.81 119 SER A O 1
ATOM 906 N N . ILE A 1 120 ? -1.403 11.333 18.125 1.00 89.12 120 ILE A N 1
ATOM 907 C CA . ILE A 1 120 ? -2.306 11.858 17.097 1.00 89.12 120 ILE A CA 1
ATOM 908 C C . ILE A 1 120 ? -1.637 13.061 16.424 1.00 89.12 120 ILE A C 1
ATOM 910 O O . ILE A 1 120 ? -1.446 14.105 17.046 1.00 89.12 120 ILE A O 1
ATOM 914 N N . ASP A 1 121 ? -1.307 12.923 15.142 1.00 85.81 121 ASP A N 1
ATOM 915 C CA . ASP A 1 121 ? -0.864 14.016 14.279 1.00 85.81 121 ASP A CA 1
ATOM 916 C C . ASP A 1 121 ? -2.077 14.598 13.542 1.00 85.81 121 ASP A C 1
ATOM 918 O O . ASP A 1 121 ? -2.493 14.120 12.482 1.00 85.81 121 ASP A O 1
ATOM 922 N N . CYS A 1 122 ? -2.645 15.664 14.105 1.00 80.38 122 CYS A N 1
ATOM 923 C CA . CYS A 1 122 ? -3.800 16.348 13.525 1.00 80.38 122 CYS A CA 1
ATOM 924 C C . CYS A 1 122 ? -3.491 17.011 12.172 1.00 80.38 122 CYS A C 1
ATOM 926 O O . CYS A 1 122 ? -4.391 17.162 11.349 1.00 80.38 122 CYS A O 1
ATOM 928 N N . SER A 1 123 ? -2.233 17.394 11.917 1.00 79.25 123 SER A N 1
ATOM 929 C CA . SER A 1 123 ? -1.825 18.037 10.661 1.00 79.25 123 SER A CA 1
ATOM 930 C C . SER A 1 123 ? -1.830 17.031 9.512 1.00 79.25 123 SER A C 1
ATOM 932 O O . SER A 1 123 ? -2.375 17.287 8.436 1.00 79.25 123 SER A O 1
ATOM 934 N N . ARG A 1 124 ? -1.268 15.842 9.755 1.00 80.25 124 ARG A N 1
ATOM 935 C CA . ARG A 1 124 ? -1.226 14.745 8.777 1.00 80.25 124 ARG A CA 1
ATOM 936 C C . ARG A 1 124 ? -2.488 13.892 8.763 1.00 80.25 124 ARG A C 1
ATOM 938 O O . ARG A 1 124 ? -2.658 13.103 7.832 1.00 80.25 124 ARG A O 1
ATOM 945 N N . LYS A 1 125 ? -3.358 14.073 9.761 1.00 81.88 125 LYS A N 1
ATOM 946 C CA . LYS A 1 125 ? -4.506 13.212 10.069 1.00 81.88 125 LYS A CA 1
ATOM 947 C C . LYS A 1 125 ? -4.071 11.769 10.281 1.00 81.88 125 LYS A C 1
ATOM 949 O O . LYS A 1 125 ? -4.672 10.847 9.738 1.00 81.88 125 LYS A O 1
ATOM 954 N N . GLU A 1 126 ? -2.984 11.582 11.013 1.00 87.62 126 GLU A N 1
ATOM 955 C CA . GLU A 1 126 ? -2.392 10.273 11.256 1.00 87.62 126 GLU A CA 1
ATOM 956 C C . GLU A 1 126 ? -2.422 9.957 12.752 1.00 87.62 126 GLU A C 1
ATOM 958 O O . GLU A 1 126 ? -2.310 10.849 13.588 1.00 87.62 126 GLU A O 1
ATOM 963 N N . VAL A 1 127 ? -2.576 8.681 13.093 1.00 89.50 127 VAL A N 1
ATOM 964 C CA . VAL A 1 127 ? -2.352 8.184 14.453 1.00 89.50 127 VAL A CA 1
ATOM 965 C C . VAL A 1 127 ? -1.182 7.227 14.390 1.00 89.50 127 VAL A C 1
ATOM 967 O O . VAL A 1 127 ? -1.229 6.252 13.645 1.00 89.50 127 VAL A O 1
ATOM 970 N N . VAL A 1 128 ? -0.123 7.526 15.127 1.00 89.88 128 VAL A N 1
ATOM 971 C CA . VAL A 1 128 ? 1.098 6.725 15.190 1.00 89.88 128 VAL A CA 1
ATOM 972 C C . VAL A 1 128 ? 1.096 5.941 16.491 1.00 89.88 128 VAL A C 1
ATOM 974 O O . VAL A 1 128 ? 0.985 6.529 17.561 1.00 89.88 128 VAL A O 1
ATOM 977 N N . PHE A 1 129 ? 1.251 4.629 16.400 1.00 89.38 129 PHE A N 1
ATOM 978 C CA . PHE A 1 129 ? 1.318 3.713 17.531 1.00 89.38 129 PHE A CA 1
ATOM 979 C C . PHE A 1 129 ? 2.760 3.253 17.698 1.00 89.38 129 PHE A C 1
ATOM 981 O O . PHE A 1 129 ? 3.342 2.700 16.763 1.00 89.38 129 PHE A O 1
ATOM 988 N N . ASN A 1 130 ? 3.347 3.502 18.867 1.00 83.50 130 ASN A N 1
ATOM 989 C CA . ASN A 1 130 ? 4.744 3.172 19.145 1.00 83.50 130 ASN A CA 1
ATOM 990 C C . ASN A 1 130 ? 4.809 1.977 20.096 1.00 83.50 130 ASN A C 1
ATOM 992 O O . ASN A 1 130 ? 4.659 2.128 21.305 1.00 83.50 130 ASN A O 1
ATOM 996 N N . HIS A 1 131 ? 5.030 0.780 19.561 1.00 77.12 131 HIS A N 1
ATOM 997 C CA . HIS A 1 131 ? 5.122 -0.414 20.386 1.00 77.12 131 HIS A CA 1
ATOM 998 C C . HIS A 1 131 ? 6.390 -0.363 21.266 1.00 77.12 131 HIS A C 1
ATOM 1000 O O . HIS A 1 131 ? 7.453 0.034 20.778 1.00 77.12 131 HIS A O 1
ATOM 1006 N N . PRO A 1 132 ? 6.343 -0.826 22.532 1.00 71.06 132 PRO A N 1
ATOM 1007 C CA . PRO A 1 132 ? 7.508 -0.834 23.425 1.00 71.06 132 PRO A CA 1
ATOM 1008 C C . PRO A 1 132 ? 8.733 -1.592 22.888 1.00 71.06 132 PRO A C 1
ATOM 1010 O O . PRO A 1 132 ? 9.852 -1.341 23.322 1.00 71.06 132 PRO A O 1
ATOM 1013 N N . SER A 1 133 ? 8.540 -2.506 21.930 1.00 72.44 133 SER A N 1
ATOM 1014 C CA . SER A 1 133 ? 9.633 -3.222 21.250 1.00 72.44 133 SER A CA 1
ATOM 1015 C C . SER A 1 133 ? 10.399 -2.382 20.217 1.00 72.44 133 SER A C 1
ATOM 1017 O O . SER A 1 133 ? 11.361 -2.879 19.637 1.00 72.44 133 SER A O 1
ATOM 1019 N N . GLY A 1 134 ? 9.974 -1.143 19.952 1.00 69.19 134 GLY A N 1
ATOM 1020 C CA . GLY A 1 134 ? 10.570 -0.245 18.959 1.00 69.19 134 GLY A CA 1
ATOM 1021 C C . GLY A 1 134 ? 9.915 -0.290 17.573 1.00 69.19 134 GLY A C 1
ATOM 1022 O O . GLY A 1 134 ? 10.243 0.538 16.729 1.00 69.19 134 GLY A O 1
ATOM 1023 N N . ALA A 1 135 ? 8.973 -1.208 17.332 1.00 74.38 135 ALA A N 1
ATOM 1024 C CA . ALA A 1 135 ? 8.158 -1.204 16.118 1.00 74.38 135 ALA A CA 1
ATOM 1025 C C . ALA A 1 135 ? 7.079 -0.111 16.194 1.00 74.38 135 ALA A C 1
ATOM 1027 O O . ALA A 1 135 ? 6.480 0.100 17.247 1.00 74.38 135 ALA A O 1
ATOM 1028 N N . SER A 1 136 ? 6.789 0.564 15.083 1.00 80.44 136 SER A N 1
ATOM 1029 C CA . SER A 1 136 ? 5.674 1.507 15.005 1.00 80.44 136 SER A CA 1
ATOM 1030 C C . SER A 1 136 ? 4.810 1.249 13.780 1.00 80.44 136 SER A C 1
ATOM 1032 O O . SER A 1 136 ? 5.280 0.800 12.735 1.00 80.44 136 SER A O 1
ATOM 1034 N N . PHE A 1 137 ? 3.519 1.519 13.920 1.00 83.62 137 PHE A N 1
ATOM 1035 C CA . PHE A 1 137 ? 2.554 1.458 12.828 1.00 83.62 137 PHE A CA 1
ATOM 1036 C C . PHE A 1 137 ? 1.654 2.686 12.882 1.00 83.62 137 PHE A C 1
ATOM 1038 O O . PHE A 1 137 ? 1.596 3.390 13.891 1.00 83.62 137 PHE A O 1
ATOM 1045 N N . LYS A 1 138 ? 0.983 2.989 11.770 1.00 86.38 138 LYS A N 1
ATOM 1046 C CA . LYS A 1 138 ? 0.179 4.204 11.657 1.00 86.38 138 LYS A CA 1
ATOM 1047 C C . LYS A 1 138 ? -1.168 3.965 11.002 1.00 86.38 138 LYS A C 1
ATOM 1049 O O . LYS A 1 138 ? -1.297 3.178 10.068 1.00 86.38 138 LYS A O 1
ATOM 1054 N N . PHE A 1 139 ? -2.144 4.720 11.469 1.00 86.88 139 PHE A N 1
ATOM 1055 C CA . PHE A 1 139 ? -3.437 4.916 10.840 1.00 86.88 139 PHE A CA 1
ATOM 1056 C C . PHE A 1 139 ? -3.462 6.285 10.149 1.00 86.88 139 PHE A C 1
ATOM 1058 O O . PHE A 1 139 ? -2.864 7.230 10.657 1.00 86.88 139 PHE A O 1
ATOM 1065 N N . LYS A 1 140 ? -4.164 6.412 9.017 1.00 84.25 140 LYS A N 1
ATOM 1066 C CA . LYS A 1 140 ? -4.377 7.690 8.323 1.00 84.25 140 LYS A CA 1
ATOM 1067 C C . LYS A 1 140 ? -5.861 7.911 8.045 1.00 84.25 140 LYS A C 1
ATOM 1069 O O . LYS A 1 140 ? -6.508 7.056 7.447 1.00 84.25 140 LYS A O 1
ATOM 1074 N N . GLY A 1 141 ? -6.380 9.058 8.477 1.00 70.31 141 GLY A N 1
ATOM 1075 C CA . GLY A 1 141 ? -7.789 9.419 8.379 1.00 70.31 141 GLY A CA 1
ATOM 1076 C C . GLY A 1 141 ? -8.245 9.777 6.960 1.00 70.31 141 GLY A C 1
ATOM 1077 O O . GLY A 1 141 ? -7.490 10.352 6.177 1.00 70.31 141 GLY A O 1
ATOM 1078 N N . ALA A 1 142 ? -9.511 9.451 6.674 1.00 57.28 142 ALA A N 1
ATOM 1079 C CA . ALA A 1 142 ? -10.241 9.604 5.405 1.00 57.28 142 ALA A CA 1
ATOM 1080 C C . ALA A 1 142 ? -9.610 8.917 4.170 1.00 57.28 142 ALA A C 1
ATOM 1082 O O . ALA A 1 142 ? -8.910 9.517 3.353 1.00 57.28 142 ALA A O 1
ATOM 1083 N N . GLY A 1 143 ? -9.980 7.642 4.014 1.00 39.88 143 GLY A N 1
ATOM 1084 C CA . GLY A 1 143 ? -9.570 6.727 2.952 1.00 39.88 143 GLY A CA 1
ATOM 1085 C C . GLY A 1 143 ? -8.686 5.636 3.536 1.00 39.88 143 GLY A C 1
ATOM 1086 O O . GLY A 1 143 ? -7.668 5.947 4.145 1.00 39.88 143 GLY A O 1
ATOM 1087 N N . ILE A 1 144 ? -9.041 4.361 3.333 1.00 39.31 144 ILE A N 1
ATOM 1088 C CA . ILE A 1 144 ? -8.071 3.266 3.468 1.00 39.31 144 ILE A CA 1
ATOM 1089 C C . ILE A 1 144 ? -7.028 3.498 2.371 1.00 39.31 144 ILE A C 1
ATOM 1091 O O . ILE A 1 144 ? -7.078 2.947 1.274 1.00 39.31 144 ILE A O 1
ATOM 1095 N N . VAL A 1 145 ? -6.091 4.394 2.645 1.00 32.53 145 VAL A N 1
ATOM 1096 C CA . VAL A 1 145 ? -4.786 4.357 2.037 1.00 32.53 145 VAL A CA 1
ATOM 1097 C C . VAL A 1 145 ? -4.084 3.297 2.858 1.00 32.53 145 VAL A C 1
ATOM 1099 O O . VAL A 1 145 ? -3.610 3.568 3.957 1.00 32.53 145 VAL A O 1
ATOM 1102 N N . TYR A 1 146 ? -4.022 2.080 2.315 1.00 32.94 146 TYR A N 1
ATOM 1103 C CA . TYR A 1 146 ? -2.844 1.258 2.534 1.00 32.94 146 TYR A CA 1
ATOM 1104 C C . TYR A 1 146 ? -1.664 2.175 2.217 1.00 32.94 146 TYR A C 1
ATOM 1106 O O . TYR A 1 146 ? -1.346 2.403 1.044 1.00 32.94 146 TYR A O 1
ATOM 1114 N N . THR A 1 147 ? -1.069 2.802 3.233 1.00 28.22 147 THR A N 1
ATOM 1115 C CA . THR A 1 147 ? 0.258 3.361 3.056 1.00 28.22 147 THR A CA 1
ATOM 1116 C C . THR A 1 147 ? 1.093 2.150 2.727 1.00 28.22 147 THR A C 1
ATOM 1118 O O . THR A 1 147 ? 1.291 1.281 3.574 1.00 28.22 147 THR A O 1
ATOM 1121 N N . ARG A 1 148 ? 1.495 2.047 1.457 1.00 39.53 148 ARG A N 1
ATOM 1122 C CA . ARG A 1 148 ? 2.619 1.196 1.118 1.00 39.53 148 ARG A CA 1
ATOM 1123 C C . ARG A 1 148 ? 3.735 1.570 2.085 1.00 39.53 148 ARG A C 1
ATOM 1125 O O . ARG A 1 148 ? 4.074 2.747 2.195 1.00 39.53 148 ARG A O 1
ATOM 1132 N N . GLU A 1 149 ? 4.171 0.530 2.783 1.00 41.41 149 GLU A N 1
ATOM 1133 C CA . GLU A 1 149 ? 5.364 0.437 3.611 1.00 41.41 149 GLU A CA 1
ATOM 1134 C C . GLU A 1 149 ? 5.334 1.295 4.890 1.00 41.41 149 GLU A C 1
ATOM 1136 O O . GLU A 1 149 ? 5.915 2.370 4.990 1.00 41.41 149 GLU A O 1
ATOM 1141 N N . SER A 1 150 ? 4.715 0.763 5.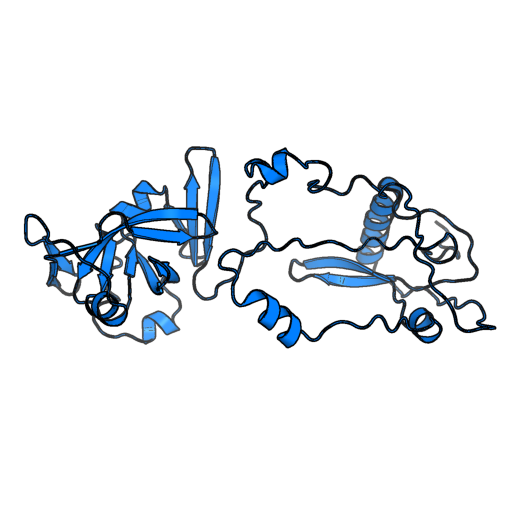944 1.00 37.00 150 SER A N 1
ATOM 1142 C CA . SER A 1 150 ? 5.594 0.281 7.009 1.00 37.00 150 SER A CA 1
ATOM 1143 C C . SER A 1 150 ? 5.963 -1.140 6.615 1.00 37.00 150 SER A C 1
ATOM 1145 O O . SER A 1 150 ? 5.071 -1.971 6.431 1.00 37.00 150 SER A O 1
ATOM 1147 N N . GLU A 1 151 ? 7.249 -1.401 6.409 1.00 41.25 151 GLU A N 1
ATOM 1148 C CA . GLU A 1 151 ? 7.786 -2.746 6.551 1.00 41.25 151 GLU A CA 1
ATOM 1149 C C . GLU A 1 151 ? 7.321 -3.245 7.924 1.00 41.25 151 GLU A C 1
ATOM 1151 O O . GLU A 1 151 ? 7.935 -2.975 8.953 1.00 41.25 151 GLU A O 1
ATOM 1156 N N . VAL A 1 152 ? 6.187 -3.951 7.974 1.00 40.50 152 VAL A N 1
ATOM 1157 C CA . VAL A 1 152 ? 6.077 -5.021 8.955 1.00 40.50 152 VAL A CA 1
ATOM 1158 C C . VAL A 1 152 ? 7.267 -5.873 8.590 1.00 40.50 152 VAL A C 1
ATOM 1160 O O . VAL A 1 152 ? 7.317 -6.377 7.466 1.00 40.50 152 VAL A O 1
ATOM 1163 N N . SER A 1 153 ? 8.275 -5.921 9.454 1.00 47.09 153 SER A N 1
ATOM 1164 C CA . SER A 1 153 ? 9.407 -6.782 9.202 1.00 47.09 153 SER A CA 1
ATOM 1165 C C . SER A 1 153 ? 8.833 -8.195 9.188 1.00 47.09 153 SER A C 1
ATOM 1167 O O . SER A 1 153 ? 8.584 -8.810 10.228 1.00 47.09 153 SER A O 1
ATOM 1169 N N . LEU A 1 154 ? 8.558 -8.684 7.978 1.00 53.97 154 LEU A N 1
ATOM 1170 C CA . LEU A 1 154 ? 8.071 -10.027 7.699 1.00 53.97 154 LEU A CA 1
ATOM 1171 C C . LEU A 1 154 ? 8.988 -11.056 8.373 1.00 53.97 154 LEU A C 1
ATOM 1173 O O . LEU A 1 154 ? 8.554 -12.155 8.678 1.00 53.97 154 LEU A O 1
ATOM 1177 N N . SER A 1 155 ? 10.213 -10.644 8.720 1.00 52.66 155 SER A N 1
ATOM 1178 C CA . SER A 1 155 ? 11.152 -11.298 9.621 1.00 52.66 155 SER A CA 1
ATOM 1179 C C . SER A 1 155 ? 10.594 -11.797 10.959 1.00 52.66 155 SER A C 1
ATOM 1181 O O . SER A 1 155 ? 11.340 -12.502 11.624 1.00 52.66 155 SER A O 1
ATOM 1183 N N . PHE A 1 156 ? 9.369 -11.483 11.404 1.00 52.84 156 PHE A N 1
ATOM 1184 C CA . PHE A 1 156 ? 8.743 -12.125 12.580 1.00 52.84 156 PHE A CA 1
ATOM 1185 C C . PHE A 1 156 ? 7.751 -13.239 12.240 1.00 52.84 156 PHE A C 1
ATOM 1187 O O . PHE A 1 156 ? 7.473 -14.063 13.111 1.00 52.84 156 PHE A O 1
ATOM 1194 N N . GLU A 1 157 ? 7.275 -13.319 10.998 1.00 70.06 157 GLU A N 1
ATOM 1195 C CA . GLU A 1 157 ? 6.368 -14.380 10.577 1.00 70.06 157 GLU A CA 1
ATOM 1196 C C . GLU A 1 157 ? 7.148 -15.704 10.492 1.00 70.06 157 GLU A C 1
ATOM 1198 O O . GLU A 1 157 ? 8.167 -15.765 9.790 1.00 70.06 157 GLU A O 1
ATOM 1203 N N . PRO A 1 158 ? 6.704 -16.781 11.170 1.00 76.56 158 PRO A N 1
ATOM 1204 C CA . PRO A 1 158 ? 7.410 -18.061 11.165 1.00 76.56 158 PRO A CA 1
ATOM 1205 C C . PRO A 1 158 ? 7.736 -18.562 9.753 1.00 76.56 158 PRO A C 1
ATOM 1207 O O . PRO A 1 158 ? 8.854 -19.011 9.507 1.00 76.56 158 PRO A O 1
ATOM 1210 N N . VAL A 1 159 ? 6.810 -18.386 8.802 1.00 79.88 159 VAL A N 1
ATOM 1211 C CA . VAL A 1 159 ? 7.000 -18.821 7.411 1.00 79.88 159 VAL A CA 1
ATOM 1212 C C . VAL A 1 159 ? 8.080 -18.014 6.683 1.00 79.88 159 VAL A C 1
ATOM 1214 O O . VAL A 1 159 ? 8.818 -18.546 5.866 1.00 79.88 159 VAL A O 1
ATOM 1217 N N . VAL A 1 160 ? 8.233 -16.725 6.981 1.00 78.75 160 VAL A N 1
ATOM 1218 C CA . VAL A 1 160 ? 9.236 -15.883 6.309 1.00 78.75 160 VAL A CA 1
ATOM 1219 C C . VAL A 1 160 ? 10.630 -16.198 6.845 1.00 78.75 160 VAL A C 1
ATOM 1221 O O . VAL A 1 160 ? 11.585 -16.258 6.073 1.00 78.75 160 VAL A O 1
ATOM 1224 N N . ARG A 1 161 ? 10.739 -16.474 8.154 1.00 79.06 161 ARG A N 1
ATOM 1225 C CA . ARG A 1 161 ? 11.983 -16.951 8.781 1.00 79.06 161 ARG A CA 1
ATOM 1226 C C . ARG A 1 161 ? 12.431 -18.304 8.242 1.00 79.06 161 ARG A C 1
ATOM 1228 O O . ARG A 1 161 ? 13.630 -18.551 8.165 1.00 79.06 161 ARG A O 1
ATOM 1235 N N . GLU A 1 162 ? 11.481 -19.170 7.907 1.00 87.31 162 GLU A N 1
ATOM 1236 C CA . GLU A 1 162 ? 11.755 -20.495 7.350 1.00 87.31 162 GLU A CA 1
ATOM 1237 C C . GLU A 1 162 ? 12.268 -20.418 5.901 1.00 87.31 162 GLU A C 1
ATOM 1239 O O . GLU A 1 162 ? 13.133 -21.205 5.517 1.00 87.31 162 GLU A O 1
ATOM 1244 N N . TYR A 1 163 ? 11.808 -19.431 5.119 1.00 84.00 163 TYR A N 1
ATOM 1245 C CA . TYR A 1 163 ? 12.142 -19.278 3.695 1.00 84.00 163 TYR A CA 1
ATOM 1246 C C . TYR A 1 163 ? 12.847 -17.944 3.358 1.00 84.00 163 TYR A C 1
ATOM 1248 O O . TYR A 1 163 ? 12.385 -17.199 2.484 1.00 84.00 163 TYR A O 1
ATOM 1256 N N . PRO A 1 164 ? 14.009 -17.634 3.967 1.00 79.88 164 PRO A N 1
ATOM 1257 C CA . PRO A 1 164 ? 14.696 -16.352 3.770 1.00 79.88 164 PRO A CA 1
ATOM 1258 C C . PRO A 1 164 ? 15.191 -16.146 2.328 1.00 79.88 164 PRO A C 1
ATOM 1260 O O . PRO A 1 164 ? 15.343 -15.024 1.859 1.00 79.88 164 PRO A O 1
ATOM 1263 N N . ASN A 1 165 ? 15.411 -17.232 1.585 1.00 78.06 165 ASN A N 1
ATOM 1264 C CA . ASN A 1 165 ? 15.787 -17.212 0.172 1.00 78.06 165 ASN A CA 1
ATOM 1265 C C . ASN A 1 165 ? 14.617 -16.893 -0.779 1.00 78.06 165 ASN A C 1
ATOM 1267 O O . ASN A 1 165 ? 14.859 -16.535 -1.931 1.00 78.06 165 ASN A O 1
ATOM 1271 N N . ILE A 1 166 ? 13.367 -17.061 -0.332 1.00 80.81 166 ILE A N 1
ATOM 1272 C CA . ILE A 1 166 ? 12.155 -16.752 -1.110 1.00 80.81 166 ILE A CA 1
ATOM 1273 C C . ILE A 1 166 ? 11.697 -15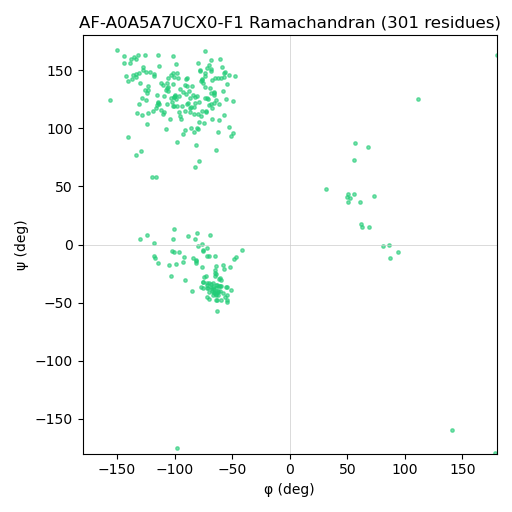.312 -0.847 1.00 80.81 166 ILE A C 1
ATOM 1275 O O . ILE A 1 166 ? 11.165 -14.670 -1.753 1.00 80.81 166 ILE A O 1
ATOM 1279 N N . PHE A 1 167 ? 11.955 -14.797 0.358 1.00 80.31 167 PHE A N 1
ATOM 1280 C CA . PHE A 1 167 ? 11.567 -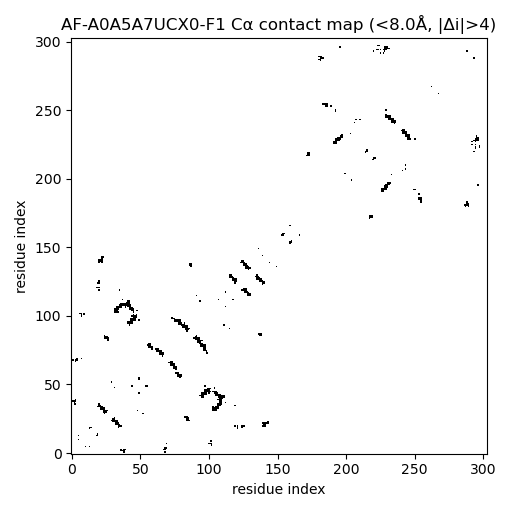13.456 0.803 1.00 80.31 167 PHE A CA 1
ATOM 1281 C C . PHE A 1 167 ? 12.778 -12.553 1.115 1.00 80.31 167 PHE A C 1
ATOM 1283 O O . PHE A 1 167 ? 12.901 -12.090 2.247 1.00 80.31 167 PHE A O 1
ATOM 1290 N N . PRO A 1 168 ? 13.695 -12.301 0.162 1.00 75.19 168 PRO A N 1
ATOM 1291 C CA . PRO A 1 168 ? 14.809 -11.395 0.411 1.00 75.19 168 PRO A CA 1
ATOM 1292 C C . PRO A 1 168 ? 14.353 -9.926 0.371 1.00 75.19 168 PRO A C 1
ATOM 1294 O O . PRO A 1 168 ? 13.547 -9.556 -0.486 1.00 75.19 168 PRO A O 1
ATOM 1297 N N . ASP A 1 169 ? 14.920 -9.085 1.244 1.00 71.88 169 ASP A N 1
ATOM 1298 C CA . ASP A 1 169 ? 14.671 -7.630 1.263 1.00 71.88 169 ASP A CA 1
ATOM 1299 C C . ASP A 1 169 ? 15.107 -6.969 -0.058 1.00 71.88 169 ASP A C 1
ATOM 1301 O O . ASP A 1 169 ? 14.445 -6.078 -0.590 1.00 71.88 169 ASP A O 1
ATOM 1305 N N . GLU A 1 170 ? 16.195 -7.477 -0.645 1.00 71.00 170 GLU A N 1
ATOM 1306 C CA . GLU A 1 170 ? 16.657 -7.115 -1.978 1.00 71.00 170 GLU A CA 1
ATOM 1307 C C . GLU A 1 170 ? 17.019 -8.342 -2.811 1.00 71.00 170 GLU A C 1
ATOM 1309 O O . GLU A 1 170 ? 17.603 -9.319 -2.344 1.00 71.00 170 GLU A O 1
ATOM 1314 N N . LEU A 1 171 ? 16.735 -8.265 -4.107 1.00 72.81 171 LEU A N 1
ATOM 1315 C CA . LEU A 1 171 ? 17.125 -9.307 -5.045 1.00 72.81 171 LEU A CA 1
ATOM 1316 C C . LEU A 1 171 ? 18.638 -9.264 -5.281 1.00 72.81 171 LEU A C 1
ATOM 1318 O O . LEU A 1 171 ? 19.152 -8.327 -5.892 1.00 72.81 171 LEU A O 1
ATOM 1322 N N . LEU A 1 172 ? 19.320 -10.319 -4.835 1.00 71.19 172 LEU A N 1
ATOM 1323 C CA . LEU A 1 172 ? 20.780 -10.472 -4.894 1.00 71.19 172 LEU A CA 1
ATOM 1324 C C . LEU A 1 172 ? 21.322 -10.821 -6.292 1.00 71.19 172 LEU A C 1
ATOM 1326 O O . LEU A 1 172 ? 22.526 -10.995 -6.459 1.00 71.19 172 LEU A O 1
ATOM 1330 N N . GLY A 1 173 ? 20.446 -10.943 -7.290 1.00 73.94 173 GLY A N 1
ATOM 1331 C CA . GLY A 1 173 ? 20.817 -11.194 -8.676 1.00 73.94 173 GLY A CA 1
ATOM 1332 C C . GLY A 1 173 ? 19.873 -12.161 -9.376 1.00 73.94 173 GLY A C 1
ATOM 1333 O O . GLY A 1 173 ? 18.717 -12.350 -8.990 1.00 73.94 173 GLY A O 1
ATOM 1334 N N . LEU A 1 174 ? 20.371 -12.754 -10.454 1.00 74.25 174 LEU A N 1
ATOM 1335 C CA . LEU A 1 174 ? 19.631 -13.701 -11.278 1.00 74.25 174 LEU A CA 1
ATOM 1336 C C . LEU A 1 174 ? 19.326 -14.993 -10.492 1.00 74.25 174 LEU A C 1
ATOM 1338 O O . LEU A 1 174 ? 20.250 -15.568 -9.912 1.00 74.25 174 LEU A O 1
ATOM 1342 N N . PRO A 1 175 ? 18.076 -15.504 -10.474 1.00 76.06 175 PRO A N 1
ATOM 1343 C CA . PRO A 1 175 ? 17.810 -16.823 -9.909 1.00 76.06 175 PRO A CA 1
ATOM 1344 C C . PRO A 1 175 ? 18.582 -17.941 -10.637 1.00 76.06 175 PRO A C 1
ATOM 1346 O O . PRO A 1 175 ? 18.972 -17.777 -11.798 1.00 76.06 175 PRO A O 1
ATOM 1349 N N . PRO A 1 176 ? 18.759 -19.106 -9.984 1.00 79.38 176 PRO A N 1
ATOM 1350 C CA . PRO A 1 176 ? 19.446 -20.251 -10.571 1.00 79.38 176 PRO A CA 1
ATOM 1351 C C . PRO A 1 176 ? 18.827 -20.701 -11.908 1.00 79.38 176 PRO A C 1
ATOM 1353 O O . PRO A 1 176 ? 17.601 -20.612 -12.063 1.00 79.38 176 PRO A O 1
ATOM 1356 N N . PRO A 1 177 ? 19.632 -21.245 -12.843 1.00 76.69 177 PRO A N 1
ATOM 1357 C CA . PRO A 1 177 ? 19.135 -21.786 -14.106 1.00 76.69 177 PRO A CA 1
ATOM 1358 C C . PRO A 1 177 ? 18.038 -22.836 -13.892 1.00 76.69 177 PRO A C 1
ATOM 1360 O O . PRO A 1 177 ? 18.138 -23.694 -13.012 1.00 76.69 177 PRO A O 1
ATOM 1363 N N . ARG A 1 178 ? 16.985 -22.784 -14.711 1.00 80.56 178 ARG A N 1
ATOM 1364 C CA . ARG A 1 178 ? 15.862 -23.736 -14.684 1.00 80.56 178 ARG A CA 1
ATOM 1365 C C . ARG A 1 178 ? 15.839 -24.545 -15.981 1.00 80.56 178 ARG A C 1
ATOM 1367 O O . ARG A 1 178 ? 16.435 -24.154 -16.971 1.00 80.56 178 ARG A O 1
ATOM 1374 N N . LYS A 1 179 ? 15.115 -25.671 -15.995 1.00 77.81 179 LYS A N 1
ATOM 1375 C CA . LYS A 1 179 ? 14.978 -26.526 -17.197 1.00 77.81 179 LYS A CA 1
ATOM 1376 C C . LYS A 1 179 ? 14.258 -25.844 -18.369 1.00 77.81 179 LYS A C 1
ATOM 1378 O O . LYS A 1 179 ? 14.326 -26.341 -19.486 1.00 77.81 179 LYS A O 1
ATOM 1383 N N . ILE A 1 180 ? 13.517 -24.773 -18.095 1.00 74.25 180 ILE A N 1
ATOM 1384 C CA . ILE A 1 180 ? 12.735 -24.035 -19.082 1.00 74.25 180 ILE A CA 1
ATOM 1385 C C . ILE A 1 180 ? 13.278 -22.613 -19.113 1.00 74.25 180 ILE A C 1
ATOM 1387 O O . ILE A 1 180 ? 13.141 -21.884 -18.129 1.00 74.25 180 ILE A O 1
ATOM 1391 N N . ASP A 1 181 ? 13.844 -22.237 -20.253 1.00 70.06 181 ASP A N 1
ATOM 1392 C CA . ASP A 1 181 ? 14.210 -20.859 -20.546 1.00 70.06 181 ASP A CA 1
ATOM 1393 C C . ASP A 1 181 ? 13.041 -20.137 -21.209 1.00 70.06 181 ASP A C 1
ATOM 1395 O O . ASP A 1 181 ? 12.301 -20.702 -22.023 1.00 70.06 181 ASP A O 1
ATOM 1399 N N . PHE A 1 182 ? 12.878 -18.858 -20.883 1.00 71.12 182 PHE A N 1
ATOM 1400 C CA . PHE A 1 182 ? 11.897 -18.030 -21.562 1.00 71.12 182 PHE A CA 1
ATOM 1401 C C . PHE A 1 182 ? 12.486 -17.494 -22.868 1.00 71.12 182 PHE A C 1
ATOM 1403 O O . PHE A 1 182 ? 13.387 -16.658 -22.877 1.00 71.12 182 PHE A O 1
ATOM 1410 N N . ALA A 1 183 ? 11.954 -17.960 -23.993 1.00 78.38 183 ALA A N 1
ATOM 1411 C CA . ALA A 1 183 ? 12.329 -17.461 -25.308 1.00 78.38 183 ALA A CA 1
ATOM 1412 C C . ALA A 1 183 ? 11.282 -16.468 -25.828 1.00 78.38 183 ALA A C 1
ATOM 1414 O O . ALA A 1 183 ? 10.099 -16.799 -25.926 1.00 78.38 183 ALA A O 1
ATOM 1415 N N . ILE A 1 184 ? 11.727 -15.274 -26.231 1.00 83.31 184 ILE A N 1
ATOM 1416 C CA . ILE A 1 184 ? 10.923 -14.390 -27.081 1.00 83.31 184 ILE A CA 1
ATOM 1417 C C . ILE A 1 184 ? 10.995 -14.946 -28.500 1.00 83.31 184 ILE A C 1
ATOM 1419 O O . ILE A 1 184 ? 12.044 -14.899 -29.142 1.00 83.31 184 ILE A O 1
ATOM 1423 N N . LYS A 1 185 ? 9.877 -15.485 -28.984 1.00 86.56 185 LYS A N 1
ATOM 1424 C CA . LYS A 1 185 ? 9.740 -15.908 -30.378 1.00 86.56 185 LYS A CA 1
ATOM 1425 C C . LYS A 1 185 ? 9.360 -14.699 -31.221 1.00 86.56 185 LYS A C 1
ATOM 1427 O O . LYS A 1 185 ? 8.412 -13.996 -30.882 1.00 86.56 185 LYS A O 1
ATOM 1432 N N . LEU A 1 186 ? 10.094 -14.470 -32.300 1.00 88.88 186 LEU A N 1
ATOM 1433 C CA . LEU A 1 186 ? 9.775 -13.441 -33.284 1.00 88.88 186 LEU A CA 1
ATOM 1434 C C . LEU A 1 186 ? 9.058 -14.063 -34.478 1.00 88.88 186 LEU A C 1
ATOM 1436 O O . LEU A 1 186 ? 9.217 -15.258 -34.738 1.00 88.88 186 LEU A O 1
ATOM 1440 N N . GLU A 1 187 ? 8.284 -13.252 -35.190 1.00 91.25 187 GLU A N 1
ATOM 1441 C CA . GLU A 1 187 ? 7.732 -13.640 -36.484 1.00 91.25 187 GLU A CA 1
ATOM 1442 C C . GLU A 1 187 ? 8.876 -14.026 -37.449 1.00 91.25 187 GLU A C 1
ATOM 1444 O O . GLU A 1 187 ? 9.958 -13.417 -37.389 1.00 91.25 187 GLU A O 1
ATOM 1449 N N . PRO A 1 188 ? 8.682 -15.032 -38.323 1.00 90.12 188 PRO A N 1
ATOM 1450 C CA . PRO A 1 188 ? 9.685 -15.428 -39.309 1.00 90.12 188 PRO A CA 1
ATOM 1451 C C . PRO A 1 188 ? 10.171 -14.235 -40.143 1.00 90.12 188 PRO A C 1
ATOM 1453 O O . PRO A 1 188 ? 9.409 -13.312 -40.418 1.00 90.12 188 PRO A O 1
ATOM 1456 N N . ASP A 1 189 ? 11.450 -14.248 -40.524 1.00 89.75 189 ASP A N 1
ATOM 1457 C CA . ASP A 1 189 ? 12.077 -13.233 -41.388 1.00 89.75 189 ASP A CA 1
ATOM 1458 C C . ASP A 1 189 ? 12.092 -11.791 -40.838 1.00 89.75 189 ASP A C 1
ATOM 1460 O O . ASP A 1 189 ? 12.352 -10.831 -41.567 1.00 89.75 189 ASP A O 1
ATOM 1464 N N . THR A 1 190 ? 11.879 -11.611 -39.530 1.00 88.94 190 THR A N 1
ATOM 1465 C CA . THR A 1 190 ? 11.965 -10.287 -38.901 1.00 88.94 190 THR A CA 1
ATOM 1466 C C . THR A 1 190 ? 13.405 -9.759 -38.905 1.00 88.94 190 THR A C 1
ATOM 1468 O O . THR A 1 190 ? 14.292 -10.303 -38.242 1.00 88.94 190 THR A O 1
ATOM 1471 N N . ALA A 1 191 ? 13.631 -8.638 -39.595 1.00 89.50 191 ALA A N 1
ATOM 1472 C CA . ALA A 1 191 ? 14.902 -7.919 -39.557 1.00 89.50 191 ALA A CA 1
ATOM 1473 C C . ALA A 1 191 ? 15.124 -7.198 -38.206 1.00 89.50 191 ALA A C 1
ATOM 1475 O O . ALA A 1 191 ? 14.155 -6.770 -37.572 1.00 89.50 191 ALA A O 1
ATOM 1476 N N . PRO A 1 192 ? 16.383 -6.993 -37.769 1.00 87.94 192 PRO A N 1
ATOM 1477 C CA . PRO A 1 192 ? 16.666 -6.294 -36.521 1.00 87.94 192 PRO A CA 1
ATOM 1478 C C . PRO A 1 192 ? 16.098 -4.876 -36.461 1.00 87.94 192 PRO A C 1
ATOM 1480 O O . PRO A 1 192 ? 16.314 -4.059 -37.357 1.00 87.94 192 PRO A O 1
ATOM 1483 N N . ILE A 1 193 ? 15.423 -4.565 -35.354 1.00 83.62 193 ILE A N 1
ATOM 1484 C CA . ILE A 1 193 ? 14.874 -3.235 -35.081 1.00 83.62 193 ILE A CA 1
ATOM 1485 C C . ILE A 1 193 ? 15.838 -2.477 -34.169 1.00 83.62 193 ILE A C 1
ATOM 1487 O O . ILE A 1 193 ? 16.074 -2.883 -33.031 1.00 83.62 193 ILE A O 1
ATOM 1491 N N . SER A 1 194 ? 16.354 -1.344 -34.649 1.00 85.94 194 SER A N 1
ATOM 1492 C CA . SER A 1 194 ? 17.204 -0.438 -33.873 1.00 85.94 194 SER A CA 1
ATOM 1493 C C . SER A 1 194 ? 16.664 0.986 -33.945 1.00 85.94 194 SER A C 1
ATOM 1495 O O . SER A 1 194 ? 16.683 1.619 -35.002 1.00 85.94 194 SER A O 1
ATOM 1497 N N . ARG A 1 195 ? 16.150 1.496 -32.824 1.00 83.56 195 ARG A N 1
ATOM 1498 C CA . ARG A 1 195 ? 15.669 2.878 -32.715 1.00 83.56 195 ARG A CA 1
ATOM 1499 C C . ARG A 1 195 ? 16.698 3.760 -32.025 1.00 83.56 195 ARG A C 1
ATOM 1501 O O . ARG A 1 195 ? 17.363 3.344 -31.079 1.00 83.56 195 ARG A O 1
ATOM 1508 N N . ALA A 1 196 ? 16.777 5.008 -32.479 1.00 83.62 196 ALA A N 1
ATOM 1509 C CA . ALA A 1 196 ? 17.609 6.014 -31.839 1.00 83.62 196 ALA A CA 1
ATOM 1510 C C . ALA A 1 196 ? 17.135 6.288 -30.395 1.00 83.62 196 ALA A C 1
ATOM 1512 O O . ALA A 1 196 ? 15.921 6.315 -30.156 1.00 83.62 196 ALA A O 1
ATOM 1513 N N . PRO A 1 197 ? 18.061 6.531 -29.449 1.00 86.06 197 PRO A N 1
ATOM 1514 C CA . PRO A 1 197 ? 17.719 6.980 -28.104 1.00 86.06 197 PRO A CA 1
ATOM 1515 C C . PRO A 1 197 ? 16.901 8.269 -28.117 1.00 86.06 197 PRO A C 1
ATOM 1517 O O . PRO A 1 197 ? 17.110 9.148 -28.957 1.00 86.06 197 PRO A O 1
ATOM 1520 N N . TYR A 1 198 ? 16.015 8.417 -27.135 1.00 88.56 198 TYR A N 1
ATOM 1521 C CA . TYR A 1 198 ? 15.370 9.700 -26.886 1.00 88.56 198 TYR A CA 1
ATOM 1522 C C . TYR A 1 198 ? 16.377 10.727 -26.363 1.00 88.56 198 TYR A C 1
ATOM 1524 O O . TYR A 1 198 ? 17.358 10.387 -25.699 1.00 88.56 198 TYR A O 1
ATOM 1532 N N . ARG A 1 199 ? 16.121 12.007 -26.656 1.00 89.38 199 ARG A N 1
ATOM 1533 C CA . ARG A 1 199 ? 16.863 13.106 -26.032 1.00 89.38 199 ARG A CA 1
ATOM 1534 C C . ARG A 1 199 ? 16.487 13.166 -24.555 1.00 89.38 199 ARG A C 1
ATOM 1536 O O . ARG A 1 199 ? 15.303 13.187 -24.240 1.00 89.38 199 ARG A O 1
ATOM 1543 N N . MET A 1 200 ? 17.494 13.213 -23.691 1.00 88.06 200 MET A N 1
ATOM 1544 C CA . MET A 1 200 ? 17.329 13.267 -22.239 1.00 88.06 200 MET A CA 1
ATOM 1545 C C . MET A 1 200 ? 17.909 14.565 -21.692 1.00 88.06 200 MET A C 1
ATOM 1547 O O . MET A 1 200 ? 18.929 15.057 -22.186 1.00 88.06 200 MET A O 1
ATOM 1551 N N . ALA A 1 201 ? 17.276 15.110 -20.659 1.00 90.44 201 ALA A N 1
ATOM 1552 C CA . ALA A 1 201 ? 17.834 16.220 -19.900 1.00 90.44 201 ALA A CA 1
ATOM 1553 C C . ALA A 1 201 ? 19.071 15.762 -19.093 1.00 90.44 201 ALA A C 1
ATOM 1555 O O . ALA A 1 201 ? 19.195 14.577 -18.773 1.00 90.44 201 ALA A O 1
ATOM 1556 N N . PRO A 1 202 ? 19.974 16.675 -18.684 1.00 92.19 202 PRO A N 1
ATOM 1557 C CA . PRO A 1 202 ? 21.164 16.306 -17.910 1.00 92.19 202 PRO A CA 1
ATOM 1558 C C . PRO A 1 202 ? 20.862 15.522 -16.621 1.00 92.19 202 PRO A C 1
ATOM 1560 O O . PRO A 1 202 ? 21.599 14.602 -16.273 1.00 92.19 202 PRO A O 1
ATOM 1563 N N . ALA A 1 203 ? 19.760 15.850 -15.938 1.00 88.81 203 ALA A N 1
ATOM 1564 C CA . ALA A 1 203 ? 19.322 15.140 -14.737 1.00 88.81 203 ALA A CA 1
ATOM 1565 C C . ALA A 1 203 ? 18.884 13.694 -15.036 1.00 88.81 203 ALA A C 1
ATOM 1567 O O . ALA A 1 203 ? 19.289 12.776 -14.330 1.00 88.81 203 ALA A O 1
ATOM 1568 N N . GLU A 1 204 ? 18.127 13.482 -16.115 1.00 86.69 204 GLU A N 1
ATOM 1569 C CA . GLU A 1 204 ? 17.700 12.148 -16.558 1.00 86.69 204 GLU A CA 1
ATOM 1570 C C . GLU A 1 204 ? 18.895 11.304 -17.006 1.00 86.69 204 GLU A C 1
ATOM 1572 O O . GLU A 1 204 ? 18.969 10.118 -16.712 1.00 86.69 204 GLU A O 1
ATOM 1577 N N . LEU A 1 205 ? 19.876 11.914 -17.676 1.00 86.19 205 LEU A N 1
ATOM 1578 C CA . LEU A 1 205 ? 21.086 11.211 -18.090 1.00 86.19 205 LEU A CA 1
ATOM 1579 C C . LEU A 1 205 ? 21.942 10.781 -16.889 1.00 86.19 205 LEU A C 1
ATOM 1581 O O . LEU A 1 205 ? 22.547 9.708 -16.917 1.00 86.19 205 LEU A O 1
ATOM 1585 N N . LYS A 1 206 ? 22.006 11.608 -15.838 1.00 88.00 206 LYS A N 1
ATOM 1586 C CA . LYS A 1 206 ? 22.668 11.247 -14.579 1.00 88.00 206 LYS A CA 1
ATOM 1587 C C . LYS A 1 206 ? 21.960 10.060 -13.926 1.00 88.00 206 LYS A C 1
ATOM 1589 O O . LYS A 1 206 ? 22.625 9.093 -13.573 1.00 88.00 206 LYS A O 1
ATOM 1594 N N . GLU A 1 207 ? 20.635 10.116 -13.840 1.00 89.69 207 GLU A N 1
ATOM 1595 C CA . GLU A 1 207 ? 19.811 9.044 -13.276 1.00 89.69 207 GLU A CA 1
ATOM 1596 C C . GLU A 1 207 ? 19.936 7.736 -14.070 1.00 89.69 207 GLU A C 1
ATOM 1598 O O . GLU A 1 207 ? 20.094 6.664 -13.491 1.00 89.69 207 GLU A O 1
ATOM 1603 N N . LEU A 1 208 ? 19.962 7.818 -15.405 1.00 86.00 208 LEU A N 1
ATOM 1604 C CA . LEU A 1 208 ? 20.172 6.666 -16.283 1.00 86.00 208 LEU A CA 1
ATOM 1605 C C . LEU A 1 208 ? 21.473 5.937 -15.958 1.00 86.00 208 LEU A C 1
ATOM 1607 O O . LEU A 1 208 ? 21.488 4.711 -15.908 1.00 86.00 208 LEU A O 1
ATOM 1611 N N . LYS A 1 209 ? 22.564 6.681 -15.753 1.00 85.19 209 LYS A N 1
ATOM 1612 C CA . LYS A 1 209 ? 23.867 6.091 -15.427 1.00 85.19 209 LYS A CA 1
ATOM 1613 C C . LYS A 1 209 ? 23.840 5.374 -14.080 1.00 85.19 209 LYS A C 1
ATOM 1615 O O . LYS A 1 209 ? 24.406 4.292 -13.991 1.00 85.19 209 LYS A O 1
ATOM 1620 N N . VAL A 1 210 ? 23.173 5.951 -13.078 1.00 89.31 210 VAL A N 1
ATOM 1621 C CA . VAL A 1 210 ? 23.037 5.349 -11.742 1.00 89.31 210 VAL A CA 1
ATOM 1622 C C . VAL A 1 210 ? 22.261 4.034 -11.828 1.00 89.31 210 VAL A C 1
ATOM 1624 O O . VAL A 1 210 ? 22.820 2.987 -11.516 1.00 89.31 210 VAL A O 1
ATOM 1627 N N . GLN A 1 211 ? 21.035 4.055 -12.361 1.00 84.25 211 GLN A N 1
ATOM 1628 C CA . GLN A 1 211 ? 20.207 2.843 -12.441 1.00 84.25 211 GLN A CA 1
ATOM 1629 C C . GLN A 1 211 ? 20.826 1.771 -13.349 1.00 84.25 211 GLN A C 1
ATOM 1631 O O . GLN A 1 211 ? 20.712 0.580 -13.073 1.00 84.25 211 GLN A O 1
ATOM 1636 N N . LEU A 1 212 ? 21.504 2.159 -14.436 1.00 84.19 212 LEU A N 1
ATOM 1637 C CA . LEU A 1 212 ? 22.182 1.193 -15.300 1.00 84.19 212 LEU A CA 1
ATOM 1638 C C . LEU A 1 212 ? 23.364 0.521 -14.592 1.00 84.19 212 LEU A C 1
ATOM 1640 O O . LEU A 1 212 ? 23.548 -0.683 -14.760 1.00 84.19 212 LEU A O 1
ATOM 1644 N N . GLN A 1 213 ? 24.143 1.277 -13.813 1.00 85.12 213 GLN A N 1
ATOM 1645 C CA . GLN A 1 213 ? 25.245 0.719 -13.034 1.00 85.12 213 GLN A CA 1
ATOM 1646 C C . GLN A 1 213 ? 24.723 -0.257 -11.976 1.00 85.12 213 GLN A C 1
ATOM 1648 O O . GLN A 1 213 ? 25.221 -1.372 -11.894 1.00 85.12 213 GLN A O 1
ATOM 1653 N N . GLU A 1 214 ? 23.645 0.089 -11.269 1.00 86.06 214 GLU A N 1
ATOM 1654 C CA . GLU A 1 214 ? 22.998 -0.818 -10.312 1.00 86.06 214 GLU A CA 1
ATOM 1655 C C . GLU A 1 214 ? 22.531 -2.128 -10.969 1.00 86.06 214 GLU A C 1
ATOM 1657 O O . GLU A 1 214 ? 22.721 -3.211 -10.415 1.00 86.06 214 GLU A O 1
ATOM 1662 N N . LEU A 1 215 ? 21.946 -2.062 -12.173 1.00 83.38 215 LEU A N 1
ATOM 1663 C CA . LEU A 1 215 ? 21.530 -3.257 -12.916 1.00 83.38 215 LEU A CA 1
ATOM 1664 C C . LEU A 1 215 ? 22.721 -4.115 -13.375 1.00 83.38 215 LEU A C 1
ATOM 1666 O O . LEU A 1 215 ? 22.583 -5.338 -13.459 1.00 83.38 215 LEU A O 1
ATOM 1670 N N . LEU A 1 216 ? 23.860 -3.493 -13.700 1.00 83.62 216 LEU A N 1
ATOM 1671 C CA . LEU A 1 216 ? 25.104 -4.186 -14.056 1.00 83.62 216 LEU A CA 1
ATOM 1672 C C . LEU A 1 216 ? 25.715 -4.870 -12.831 1.00 83.62 216 LEU A C 1
ATOM 1674 O O . LEU A 1 216 ? 26.057 -6.048 -12.906 1.00 83.62 216 LEU A O 1
ATOM 1678 N N . ASP A 1 217 ? 25.791 -4.159 -11.706 1.00 87.38 217 ASP A N 1
ATOM 1679 C CA . ASP A 1 217 ? 26.359 -4.656 -10.451 1.00 87.38 217 ASP A CA 1
ATOM 1680 C C . ASP A 1 217 ? 25.531 -5.824 -9.892 1.00 87.38 217 ASP A C 1
ATOM 1682 O O . ASP A 1 217 ? 26.088 -6.816 -9.424 1.00 87.38 217 ASP A O 1
ATOM 1686 N N . LYS A 1 218 ? 24.197 -5.765 -10.029 1.00 82.38 218 LYS A N 1
ATOM 1687 C CA . LYS A 1 218 ? 23.281 -6.872 -9.688 1.00 82.38 218 LYS A CA 1
ATOM 1688 C C . LYS A 1 218 ? 23.292 -8.018 -10.713 1.00 82.38 218 LYS A C 1
ATOM 1690 O O . LYS A 1 218 ? 22.632 -9.036 -10.510 1.00 82.38 218 LYS A O 1
ATOM 1695 N N . GLY A 1 219 ? 23.999 -7.867 -11.835 1.00 83.44 219 GLY A N 1
ATOM 1696 C CA . GLY A 1 219 ? 24.073 -8.870 -12.899 1.00 83.44 219 GLY A CA 1
ATOM 1697 C C . GLY A 1 219 ? 22.770 -9.065 -13.680 1.00 83.44 219 GLY A C 1
ATOM 1698 O O . GLY A 1 219 ? 22.634 -10.053 -14.400 1.00 83.44 219 GLY A O 1
ATOM 1699 N N . PHE A 1 220 ? 21.805 -8.145 -13.566 1.00 81.44 220 PHE A N 1
ATOM 1700 C CA . PHE A 1 220 ? 20.546 -8.207 -14.316 1.00 81.44 220 PHE A CA 1
ATOM 1701 C C . PHE A 1 220 ? 20.719 -7.880 -15.796 1.00 81.44 220 PHE A C 1
ATOM 1703 O O . PHE A 1 220 ? 19.950 -8.351 -16.637 1.00 81.44 220 PHE A O 1
ATOM 1710 N N . VAL A 1 221 ? 21.731 -7.078 -16.122 1.00 82.31 221 VAL A N 1
ATOM 1711 C CA . VAL A 1 221 ? 22.104 -6.737 -17.494 1.00 82.31 221 VAL A CA 1
ATOM 1712 C C . VAL A 1 221 ? 23.607 -6.903 -17.681 1.00 82.31 221 VAL A C 1
ATOM 1714 O O . VAL A 1 221 ? 24.371 -6.967 -16.723 1.00 82.31 221 VAL A O 1
ATOM 1717 N N . ARG A 1 222 ? 24.044 -6.962 -18.939 1.00 82.44 222 ARG A N 1
ATOM 1718 C CA . ARG A 1 222 ? 25.462 -6.985 -19.306 1.00 82.44 222 ARG A CA 1
ATOM 1719 C C . ARG A 1 222 ? 25.695 -6.199 -20.595 1.00 82.44 222 ARG A C 1
ATOM 1721 O O . ARG A 1 222 ? 24.769 -6.100 -21.405 1.00 82.44 222 ARG A O 1
ATOM 1728 N N . PRO A 1 223 ? 26.913 -5.689 -20.833 1.00 81.81 223 PRO A N 1
ATOM 1729 C CA . PRO A 1 223 ? 27.274 -5.128 -22.127 1.00 81.81 223 PRO A CA 1
ATOM 1730 C C . PRO A 1 223 ? 27.137 -6.175 -23.240 1.00 81.81 223 PRO A C 1
ATOM 1732 O O . PRO A 1 223 ? 27.416 -7.359 -23.045 1.00 81.81 223 PRO A O 1
ATOM 1735 N N . ASN A 1 224 ? 26.698 -5.732 -24.414 1.00 76.31 224 ASN A N 1
ATOM 1736 C CA . ASN A 1 224 ? 26.457 -6.568 -25.589 1.00 76.31 224 ASN A CA 1
ATOM 1737 C C . ASN A 1 224 ? 26.707 -5.733 -26.862 1.00 76.31 224 ASN A C 1
ATOM 1739 O O . ASN A 1 224 ? 26.808 -4.506 -26.785 1.00 76.31 224 ASN A O 1
ATOM 1743 N N . VAL A 1 225 ? 26.781 -6.383 -28.026 1.00 77.56 225 VAL A N 1
ATOM 1744 C CA . VAL A 1 225 ? 26.800 -5.800 -29.375 1.00 77.56 225 VAL A CA 1
ATOM 1745 C C . VAL A 1 225 ? 25.736 -6.503 -30.245 1.00 77.56 225 VAL A C 1
ATOM 1747 O O . VAL A 1 225 ? 26.041 -7.407 -31.015 1.00 77.56 225 VAL A O 1
ATOM 1750 N N . SER A 1 226 ? 24.470 -6.104 -30.115 1.00 77.88 226 SER A N 1
ATOM 1751 C CA . SER A 1 226 ? 23.331 -6.601 -30.899 1.00 77.88 226 SER A CA 1
ATOM 1752 C C . SER A 1 226 ? 22.959 -5.608 -31.998 1.00 77.88 226 SER A C 1
ATOM 1754 O O . SER A 1 226 ? 23.052 -4.392 -31.799 1.00 77.88 226 SER A O 1
ATOM 1756 N N . PRO A 1 227 ? 22.465 -6.097 -33.147 1.00 81.75 227 PRO A N 1
ATOM 1757 C CA . PRO A 1 227 ? 21.828 -5.244 -34.143 1.00 81.75 227 PRO A CA 1
ATOM 1758 C C . PRO A 1 227 ? 20.463 -4.696 -33.678 1.00 81.75 227 PRO A C 1
ATOM 1760 O O . PRO A 1 227 ? 19.917 -3.809 -34.330 1.00 81.75 227 PRO A O 1
ATOM 1763 N N . TRP A 1 228 ? 19.916 -5.190 -32.560 1.00 84.94 228 TRP A N 1
ATOM 1764 C CA . TRP A 1 228 ? 18.658 -4.730 -31.967 1.00 84.94 228 TRP A CA 1
ATOM 1765 C C . TRP A 1 228 ? 18.879 -3.600 -30.954 1.00 84.94 228 TRP A C 1
ATOM 1767 O O . TRP A 1 228 ? 19.836 -3.615 -30.183 1.00 84.94 228 TRP A O 1
ATOM 1777 N N . GLY A 1 229 ? 17.967 -2.627 -30.915 1.00 82.38 229 GLY A N 1
ATOM 1778 C CA . GLY A 1 229 ? 18.036 -1.507 -29.978 1.00 82.38 229 GLY A CA 1
ATOM 1779 C C . GLY A 1 229 ? 16.675 -0.875 -29.706 1.00 82.38 229 GLY A C 1
ATOM 1780 O O . GLY A 1 229 ? 15.994 -0.423 -30.629 1.00 82.38 229 GLY A O 1
ATOM 1781 N N . ALA A 1 230 ? 16.307 -0.805 -28.428 1.00 86.69 230 ALA A N 1
ATOM 1782 C CA . ALA A 1 230 ? 15.107 -0.126 -27.953 1.00 86.69 230 ALA A CA 1
ATOM 1783 C C . ALA A 1 230 ? 15.501 1.119 -27.139 1.00 86.69 230 ALA A C 1
ATOM 1785 O O . ALA A 1 230 ? 16.463 1.065 -26.369 1.00 86.69 230 ALA A O 1
ATOM 1786 N N . PRO A 1 231 ? 14.791 2.250 -27.294 1.00 87.56 231 PRO A N 1
ATOM 1787 C CA . PRO A 1 231 ? 15.117 3.454 -26.558 1.00 87.56 231 PRO A CA 1
ATOM 1788 C C . PRO A 1 231 ? 14.609 3.349 -25.117 1.00 87.56 231 PRO A C 1
ATOM 1790 O O . PRO A 1 231 ? 13.590 2.716 -24.832 1.00 87.56 231 PRO A O 1
ATOM 1793 N N . VAL A 1 232 ? 15.325 4.007 -24.210 1.00 87.50 232 VAL A N 1
ATOM 1794 C CA . VAL A 1 232 ? 14.960 4.125 -22.795 1.00 87.50 232 VAL A CA 1
ATOM 1795 C C . VAL A 1 232 ? 14.256 5.458 -22.563 1.00 87.50 232 VAL A C 1
ATOM 1797 O O . VAL A 1 232 ? 14.617 6.469 -23.167 1.00 87.50 232 VAL A O 1
ATOM 1800 N N . LEU A 1 233 ? 13.263 5.460 -21.680 1.00 88.69 233 LEU A N 1
ATOM 1801 C CA . LEU A 1 233 ? 12.563 6.648 -21.204 1.00 88.69 233 LEU A CA 1
ATOM 1802 C C . LEU A 1 233 ? 12.301 6.554 -19.701 1.00 88.69 233 LEU A C 1
ATOM 1804 O O . LEU A 1 233 ? 12.204 5.459 -19.146 1.00 88.69 233 LEU A O 1
ATOM 1808 N N . PHE A 1 234 ? 12.136 7.704 -19.055 1.00 88.94 234 PHE A N 1
ATOM 1809 C CA . PHE A 1 234 ? 11.765 7.769 -17.649 1.00 88.94 234 PHE A CA 1
ATOM 1810 C C . PHE A 1 234 ? 10.285 8.078 -17.465 1.00 88.94 234 PHE A C 1
ATOM 1812 O O . PHE A 1 234 ? 9.714 8.941 -18.130 1.00 88.94 234 PHE A O 1
ATOM 1819 N N . VAL A 1 235 ? 9.669 7.384 -16.511 1.00 91.00 235 VAL A N 1
ATOM 1820 C CA . VAL A 1 235 ? 8.322 7.691 -16.022 1.00 91.00 235 VAL A CA 1
ATOM 1821 C C . VAL A 1 235 ? 8.428 8.114 -14.566 1.00 91.00 235 VAL A C 1
ATOM 1823 O O . VAL A 1 235 ? 9.027 7.409 -13.755 1.00 91.00 235 VAL A O 1
ATOM 1826 N N . LYS A 1 236 ? 7.836 9.256 -14.213 1.00 90.31 236 LYS A N 1
ATOM 1827 C CA . LYS A 1 236 ? 7.783 9.699 -12.817 1.00 90.31 236 LYS A CA 1
ATOM 1828 C C . LYS A 1 236 ? 6.826 8.806 -12.029 1.00 90.31 236 LYS A C 1
ATOM 1830 O O . LYS A 1 236 ? 5.665 8.642 -12.405 1.00 90.31 236 LYS A O 1
ATOM 1835 N N . LYS A 1 237 ? 7.313 8.222 -10.938 1.00 85.19 237 LYS A N 1
ATOM 1836 C CA . LYS A 1 237 ? 6.478 7.550 -9.942 1.00 85.19 237 LYS A CA 1
ATOM 1837 C C . LYS A 1 237 ? 5.717 8.595 -9.113 1.00 85.19 237 LYS A C 1
ATOM 1839 O O . LYS A 1 237 ? 6.033 9.783 -9.131 1.00 85.19 237 LYS A O 1
ATOM 1844 N N . LYS A 1 238 ? 4.716 8.133 -8.355 1.00 85.75 238 LYS A N 1
ATOM 1845 C CA . LYS A 1 238 ? 3.925 8.982 -7.443 1.00 85.75 238 LYS A CA 1
ATOM 1846 C C . LYS A 1 238 ? 4.774 9.640 -6.347 1.00 85.75 238 LYS A C 1
ATOM 1848 O O . LYS A 1 238 ? 4.423 10.716 -5.887 1.00 85.75 238 LYS A O 1
ATOM 1853 N N . ASP A 1 239 ? 5.871 8.996 -5.959 1.00 81.12 239 ASP A N 1
ATOM 1854 C CA . ASP A 1 239 ? 6.842 9.476 -4.965 1.00 81.12 239 ASP A CA 1
ATOM 1855 C C . ASP A 1 239 ? 7.841 10.512 -5.530 1.00 81.12 239 ASP A C 1
ATOM 1857 O O . ASP A 1 239 ? 8.693 11.008 -4.801 1.00 81.12 239 ASP A O 1
ATOM 1861 N N . GLY A 1 240 ? 7.751 10.847 -6.824 1.00 84.81 240 GLY A N 1
ATOM 1862 C CA . GLY A 1 240 ? 8.662 11.769 -7.506 1.00 84.81 240 GLY A CA 1
ATOM 1863 C C . GLY A 1 240 ? 9.929 11.123 -8.081 1.00 84.81 240 GLY A C 1
ATOM 1864 O O . GLY A 1 240 ? 10.597 11.759 -8.897 1.00 84.81 240 GLY A O 1
ATOM 1865 N N . SER A 1 241 ? 10.235 9.867 -7.739 1.00 85.00 241 SER A N 1
ATOM 1866 C CA . SER A 1 241 ? 11.373 9.127 -8.300 1.00 85.00 241 SER A CA 1
ATOM 1867 C C . SER A 1 241 ? 11.156 8.767 -9.773 1.00 85.00 241 SER A C 1
ATOM 1869 O O . SER A 1 241 ? 10.022 8.644 -10.252 1.00 85.00 241 SER A O 1
ATOM 1871 N N . MET A 1 242 ? 12.247 8.589 -10.520 1.00 86.06 242 MET A N 1
ATOM 1872 C CA . MET A 1 242 ? 12.184 8.208 -11.930 1.00 86.06 242 MET A CA 1
ATOM 1873 C C . MET A 1 242 ? 12.267 6.686 -12.086 1.00 86.06 242 MET A C 1
ATOM 1875 O O . MET A 1 242 ? 13.134 6.029 -11.518 1.00 86.06 242 MET A O 1
ATOM 1879 N N . ARG A 1 243 ? 11.363 6.104 -12.875 1.00 88.62 243 ARG A N 1
ATOM 1880 C CA . ARG A 1 243 ? 11.396 4.689 -13.255 1.00 88.62 243 ARG A CA 1
ATOM 1881 C C . ARG A 1 243 ? 11.954 4.550 -14.663 1.00 88.62 243 ARG A C 1
ATOM 1883 O O . ARG A 1 243 ? 11.338 5.061 -15.600 1.00 88.62 243 ARG A O 1
ATOM 1890 N N . LEU A 1 244 ? 13.074 3.846 -14.799 1.00 86.69 244 LEU A N 1
ATOM 1891 C CA . LEU A 1 244 ? 13.630 3.470 -16.093 1.00 86.69 244 LEU A CA 1
ATOM 1892 C C . LEU A 1 244 ? 12.684 2.490 -16.801 1.00 86.69 244 LEU A C 1
ATOM 1894 O O . LEU A 1 244 ? 12.362 1.424 -16.278 1.00 86.69 244 LEU A O 1
ATOM 1898 N N . CYS A 1 245 ? 12.233 2.862 -17.996 1.00 87.94 245 CYS A N 1
ATOM 1899 C CA . CYS A 1 245 ? 11.350 2.068 -18.841 1.00 87.94 245 CYS A CA 1
ATOM 1900 C C . CYS A 1 245 ? 11.986 1.893 -20.224 1.00 87.94 245 CYS A C 1
ATOM 1902 O O . CYS A 1 245 ? 12.438 2.860 -20.835 1.00 87.94 245 CYS A O 1
ATOM 1904 N N . ILE A 1 246 ? 11.986 0.667 -20.744 1.00 87.12 246 ILE A N 1
ATOM 1905 C CA . ILE A 1 246 ? 12.440 0.379 -22.109 1.00 87.12 246 ILE A CA 1
ATOM 1906 C C . ILE A 1 246 ? 11.219 0.346 -23.028 1.00 87.12 246 ILE A C 1
ATOM 1908 O O . ILE A 1 246 ? 10.243 -0.358 -22.756 1.00 87.12 246 ILE A O 1
ATOM 1912 N N . ASP A 1 247 ? 11.258 1.106 -24.120 1.00 87.00 247 ASP A N 1
ATOM 1913 C CA . ASP A 1 247 ? 10.170 1.151 -25.094 1.00 87.00 247 ASP A CA 1
ATOM 1914 C C . ASP A 1 247 ? 10.233 -0.034 -26.065 1.00 87.00 247 ASP A C 1
ATOM 1916 O O . ASP A 1 247 ? 10.750 0.059 -27.181 1.00 87.00 247 ASP A O 1
ATOM 1920 N N . TYR A 1 248 ? 9.649 -1.154 -25.644 1.00 88.06 248 TYR A N 1
ATOM 1921 C CA . TYR A 1 248 ? 9.528 -2.361 -26.460 1.00 88.06 248 TYR A CA 1
ATOM 1922 C C . TYR A 1 248 ? 8.383 -2.330 -27.476 1.00 88.06 248 TYR A C 1
ATOM 1924 O O . TYR A 1 248 ? 8.092 -3.362 -28.069 1.00 88.06 248 TYR A O 1
ATOM 1932 N N . ARG A 1 249 ? 7.710 -1.196 -27.721 1.00 90.50 249 ARG A N 1
ATOM 1933 C CA . ARG A 1 249 ? 6.528 -1.171 -28.605 1.00 90.50 249 ARG A CA 1
ATOM 1934 C C . ARG A 1 249 ? 6.789 -1.760 -29.989 1.00 90.50 249 ARG A C 1
ATOM 1936 O O . ARG A 1 249 ? 5.964 -2.531 -30.462 1.00 90.50 249 ARG A O 1
ATOM 1943 N N . GLU A 1 250 ? 7.918 -1.437 -30.620 1.00 89.50 250 GLU A N 1
ATOM 1944 C CA . GLU A 1 250 ? 8.250 -2.002 -31.937 1.00 89.50 250 GLU A CA 1
ATOM 1945 C C . GLU A 1 250 ? 8.630 -3.486 -31.858 1.00 89.50 250 GLU A C 1
ATOM 1947 O O . GLU A 1 250 ? 8.209 -4.263 -32.707 1.00 89.50 250 GLU A O 1
ATOM 1952 N N . LEU A 1 251 ? 9.344 -3.903 -30.805 1.00 87.06 251 LEU A N 1
ATOM 1953 C CA . LEU A 1 251 ? 9.678 -5.313 -30.583 1.00 87.06 251 LEU A CA 1
ATOM 1954 C C . LEU A 1 251 ? 8.415 -6.160 -30.348 1.00 87.06 251 LEU A C 1
ATOM 1956 O O . LEU A 1 251 ? 8.263 -7.236 -30.920 1.00 87.06 251 LEU A O 1
ATOM 1960 N N . ASN A 1 252 ? 7.471 -5.650 -29.559 1.00 90.31 252 ASN A N 1
ATOM 1961 C CA . ASN A 1 252 ? 6.216 -6.324 -29.236 1.00 90.31 252 ASN A CA 1
ATOM 1962 C C . ASN A 1 252 ? 5.319 -6.534 -30.468 1.00 90.31 252 ASN A C 1
ATOM 1964 O O . ASN A 1 252 ? 4.503 -7.451 -30.458 1.00 90.31 252 ASN A O 1
ATOM 1968 N N . LYS A 1 253 ? 5.447 -5.710 -31.521 1.00 91.75 253 LYS A N 1
ATOM 1969 C CA . LYS A 1 253 ? 4.689 -5.882 -32.777 1.00 91.75 253 LYS A CA 1
ATOM 1970 C C . LYS A 1 253 ? 5.138 -7.104 -33.574 1.00 91.75 253 LYS A C 1
ATOM 1972 O O . LYS A 1 253 ? 4.312 -7.706 -34.246 1.00 91.75 253 LYS A O 1
ATOM 1977 N N . VAL A 1 254 ? 6.426 -7.431 -33.504 1.00 90.19 254 VAL A N 1
ATOM 1978 C CA . VAL A 1 254 ? 7.062 -8.530 -34.251 1.00 90.19 254 VAL A CA 1
ATOM 1979 C C . VAL A 1 254 ? 7.290 -9.772 -33.386 1.00 90.19 254 VAL A C 1
ATOM 1981 O O . VAL A 1 254 ? 7.921 -10.732 -33.816 1.00 90.19 254 VAL A O 1
ATOM 1984 N N . THR A 1 255 ? 6.809 -9.747 -32.143 1.00 89.69 255 THR A N 1
ATOM 1985 C CA . THR A 1 255 ? 6.888 -10.870 -31.211 1.00 89.69 255 THR A CA 1
ATOM 1986 C C . THR A 1 255 ? 5.643 -11.736 -31.365 1.00 89.69 255 THR A C 1
ATOM 1988 O O . THR A 1 255 ? 4.521 -11.232 -31.269 1.00 89.69 255 THR A O 1
ATOM 1991 N N . VAL A 1 256 ? 5.835 -13.045 -31.530 1.00 88.50 256 VAL A N 1
ATOM 1992 C CA . VAL A 1 256 ? 4.743 -14.021 -31.594 1.00 88.50 256 VAL A CA 1
ATOM 1993 C C . VAL A 1 256 ? 3.983 -13.980 -30.273 1.00 88.50 256 VAL A C 1
ATOM 1995 O O . VAL A 1 256 ? 4.544 -14.217 -29.198 1.00 88.50 256 VAL A O 1
ATOM 1998 N N . LYS A 1 257 ? 2.686 -13.677 -30.339 1.00 86.38 257 LYS A N 1
ATOM 1999 C CA . LYS A 1 257 ? 1.847 -13.567 -29.142 1.00 86.38 257 LYS A CA 1
ATOM 2000 C C . LYS A 1 257 ? 1.633 -14.947 -28.530 1.00 86.38 257 LYS A C 1
ATOM 2002 O O . LYS A 1 257 ? 1.054 -15.832 -29.153 1.00 86.38 257 LYS A O 1
ATOM 2007 N N . ASN A 1 258 ? 2.067 -15.118 -27.284 1.00 78.94 258 ASN A N 1
ATOM 2008 C CA . ASN A 1 258 ? 1.747 -16.312 -26.516 1.00 78.94 258 ASN A CA 1
ATOM 2009 C C . ASN A 1 258 ? 0.315 -16.199 -25.972 1.00 78.94 258 ASN A C 1
ATOM 2011 O O . ASN A 1 258 ? 0.064 -15.448 -25.029 1.00 78.94 258 ASN A O 1
ATOM 2015 N N . CYS A 1 259 ? -0.618 -16.942 -26.561 1.00 71.94 259 CYS A N 1
ATOM 2016 C CA . CYS A 1 259 ? -1.989 -17.060 -26.070 1.00 71.94 259 CYS A CA 1
ATOM 2017 C C . CYS A 1 259 ? -2.054 -18.100 -24.947 1.00 71.94 259 CYS A C 1
ATOM 2019 O O . CYS A 1 259 ? -2.647 -19.165 -25.108 1.00 71.94 259 CYS A O 1
ATOM 2021 N N . CYS A 1 260 ? -1.418 -17.811 -23.812 1.00 75.06 260 CYS A N 1
ATOM 2022 C CA . CYS A 1 260 ? -1.632 -18.610 -22.612 1.00 75.06 260 CYS A CA 1
ATOM 2023 C C . CYS A 1 260 ? -3.071 -18.360 -22.128 1.00 75.06 260 CYS A C 1
ATOM 2025 O O . CYS A 1 260 ? -3.412 -17.197 -21.882 1.00 75.06 260 CYS A O 1
ATOM 2027 N N . PRO A 1 261 ? -3.930 -19.390 -22.024 1.00 81.12 261 PRO A N 1
ATOM 2028 C CA . PRO A 1 261 ? -5.295 -19.202 -21.563 1.00 81.12 261 PRO A CA 1
ATOM 2029 C C . PRO A 1 261 ? -5.267 -18.792 -20.089 1.00 81.12 261 PRO A C 1
ATOM 2031 O O . PRO A 1 261 ? -4.954 -19.592 -19.210 1.00 81.12 261 PRO A O 1
ATOM 2034 N N . LEU A 1 262 ? -5.569 -17.523 -19.827 1.00 86.31 262 LEU A N 1
ATOM 2035 C CA . LEU A 1 262 ? -5.810 -17.034 -18.477 1.00 86.31 262 LEU A CA 1
ATOM 2036 C C . LEU A 1 262 ? -7.284 -17.264 -18.146 1.00 86.31 262 LEU A C 1
ATOM 2038 O O . LEU A 1 262 ? -8.159 -16.830 -18.898 1.00 86.31 262 LEU A O 1
ATOM 2042 N N . SER A 1 263 ? -7.551 -17.946 -17.032 1.00 86.75 263 SER A N 1
ATOM 2043 C CA . SER A 1 263 ? -8.909 -18.115 -16.507 1.00 86.75 263 SER A CA 1
ATOM 2044 C C . SER A 1 263 ? -9.556 -16.758 -16.223 1.00 86.75 263 SER A C 1
ATOM 2046 O O . SER A 1 263 ? -8.861 -15.780 -15.922 1.00 86.75 263 SER A O 1
ATOM 2048 N N . ARG A 1 264 ? -10.891 -16.682 -16.289 1.00 89.00 264 ARG A N 1
ATOM 2049 C CA . ARG A 1 264 ? -11.595 -15.453 -15.911 1.00 89.00 264 ARG A CA 1
ATOM 2050 C C . ARG A 1 264 ? -11.466 -15.236 -14.410 1.00 89.00 264 ARG A C 1
ATOM 2052 O O . ARG A 1 264 ? -11.393 -16.182 -13.633 1.00 89.00 264 ARG A O 1
ATOM 2059 N N . ILE A 1 265 ? -11.461 -13.969 -14.012 1.00 90.38 265 ILE A N 1
ATOM 2060 C CA . ILE A 1 265 ? -11.342 -13.586 -12.603 1.00 90.38 265 ILE A CA 1
ATOM 2061 C C . ILE A 1 265 ? -12.516 -14.151 -11.786 1.00 90.38 265 ILE A C 1
ATOM 2063 O O . ILE A 1 265 ? -12.289 -14.655 -10.692 1.00 90.38 265 ILE A O 1
ATOM 2067 N N . ASP A 1 266 ? -13.730 -14.134 -12.344 1.00 91.31 266 ASP A N 1
ATOM 2068 C CA . ASP A 1 266 ? -14.929 -14.699 -11.708 1.00 91.31 266 ASP A CA 1
ATOM 2069 C C . ASP A 1 266 ? -14.751 -16.201 -11.422 1.00 91.31 266 ASP A C 1
ATOM 2071 O O . ASP A 1 266 ? -14.918 -16.636 -10.285 1.00 91.31 266 ASP A O 1
ATOM 2075 N N . ASP A 1 267 ? -14.273 -16.965 -12.415 1.00 88.56 267 ASP A N 1
ATOM 2076 C CA . ASP A 1 267 ? -14.008 -18.405 -12.275 1.00 88.56 267 ASP A CA 1
ATOM 2077 C C . ASP A 1 267 ? -12.969 -18.694 -11.175 1.00 88.56 267 ASP A C 1
ATOM 2079 O O . ASP A 1 267 ? -13.049 -19.705 -10.477 1.00 88.56 267 ASP A O 1
ATOM 2083 N N . LEU A 1 268 ? -11.972 -17.813 -11.017 1.00 89.31 268 LEU A N 1
ATOM 2084 C CA . LEU A 1 268 ? -10.965 -17.924 -9.959 1.00 89.31 268 LEU A CA 1
ATOM 2085 C C . LEU A 1 268 ? -11.555 -17.611 -8.577 1.00 89.31 268 LEU A C 1
ATOM 2087 O O . LEU A 1 268 ? -11.180 -18.262 -7.605 1.00 89.31 268 LEU A O 1
ATOM 2091 N N . PHE A 1 269 ? -12.474 -16.648 -8.467 1.00 87.38 269 PHE A N 1
ATOM 2092 C CA . PHE A 1 269 ? -13.141 -16.329 -7.200 1.00 87.38 269 PHE A CA 1
ATOM 2093 C C . PHE A 1 269 ? -14.149 -17.397 -6.779 1.00 87.38 269 PHE A C 1
ATOM 2095 O O . PHE A 1 269 ? -14.242 -17.701 -5.590 1.00 87.38 269 PHE A O 1
ATOM 2102 N N . ASP A 1 270 ? -14.842 -18.022 -7.727 1.00 90.06 270 ASP A N 1
ATOM 2103 C CA . ASP A 1 270 ? -15.770 -19.116 -7.437 1.00 90.06 270 ASP A CA 1
ATOM 2104 C C . ASP A 1 270 ? -15.064 -20.309 -6.782 1.00 90.06 270 ASP A C 1
ATOM 2106 O O . ASP A 1 270 ? -15.583 -20.915 -5.843 1.00 90.06 270 ASP A O 1
ATOM 2110 N N . GLN A 1 271 ? -13.822 -20.591 -7.188 1.00 88.00 271 GLN A N 1
ATOM 2111 C CA . GLN A 1 271 ? -12.988 -21.626 -6.565 1.00 88.00 271 GLN A CA 1
ATOM 2112 C C . GLN A 1 271 ? -12.621 -21.314 -5.106 1.00 88.00 271 GLN A C 1
ATOM 2114 O O . GLN A 1 271 ? -12.294 -22.222 -4.341 1.00 88.00 271 GLN A O 1
ATOM 2119 N N . LEU A 1 272 ? -12.683 -20.044 -4.710 1.00 89.69 272 LEU A N 1
ATOM 2120 C CA . LEU A 1 272 ? -12.263 -19.556 -3.401 1.00 89.69 272 LEU A CA 1
ATOM 2121 C C . LEU A 1 272 ? -13.416 -19.424 -2.393 1.00 89.69 272 LEU A C 1
ATOM 2123 O O . LEU A 1 272 ? -13.148 -19.201 -1.216 1.00 89.69 272 LEU A O 1
ATOM 2127 N N . GLN A 1 273 ? -14.678 -19.618 -2.802 1.00 82.62 273 GLN A N 1
ATOM 2128 C CA . GLN A 1 273 ? -15.878 -19.350 -1.982 1.00 82.62 273 GLN A CA 1
ATOM 2129 C C . GLN A 1 273 ? -15.955 -20.108 -0.642 1.00 82.62 273 GLN A C 1
ATOM 2131 O O . GLN A 1 273 ? -16.728 -19.730 0.233 1.00 82.62 273 GLN A O 1
ATOM 2136 N N . ARG A 1 274 ? -15.182 -21.187 -0.464 1.00 87.19 274 ARG A N 1
ATOM 2137 C CA . ARG A 1 274 ? -15.145 -21.977 0.783 1.00 87.19 274 ARG A CA 1
ATOM 2138 C C . ARG A 1 274 ? -13.945 -21.671 1.678 1.00 87.19 274 ARG A C 1
ATOM 2140 O O . ARG A 1 274 ? -13.862 -22.218 2.774 1.00 87.19 274 ARG A O 1
ATOM 2147 N N . ALA A 1 275 ? -13.005 -20.853 1.213 1.00 91.00 275 ALA A N 1
ATOM 2148 C CA . ALA A 1 275 ? -11.850 -20.458 1.999 1.00 91.00 275 ALA A CA 1
ATOM 2149 C C . ALA A 1 275 ? -12.206 -19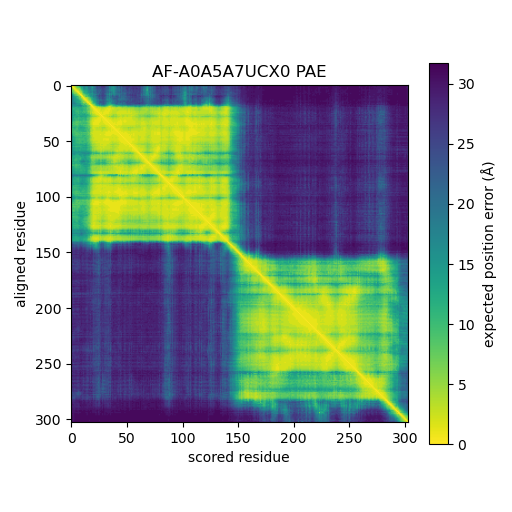.264 2.893 1.00 91.00 275 ALA A C 1
ATOM 2151 O O . ALA A 1 275 ? -12.857 -18.316 2.463 1.00 91.00 275 ALA A O 1
ATOM 2152 N N . THR A 1 276 ? -11.766 -19.317 4.147 1.00 85.00 276 THR A N 1
ATOM 2153 C CA . THR A 1 276 ? -11.957 -18.246 5.138 1.00 85.00 276 THR A CA 1
ATOM 2154 C C . THR A 1 276 ? -10.681 -17.445 5.384 1.00 85.00 276 THR A C 1
ATOM 2156 O O . THR A 1 276 ? -10.742 -16.330 5.893 1.00 85.00 276 THR A O 1
ATOM 2159 N N . VAL A 1 277 ? -9.527 -17.996 5.001 1.00 86.12 277 VAL A N 1
ATOM 2160 C CA . VAL A 1 277 ? -8.206 -17.380 5.142 1.00 86.12 277 VAL A CA 1
ATOM 2161 C C . VAL A 1 277 ? -7.551 -17.316 3.770 1.00 86.12 277 VAL A C 1
ATOM 2163 O O . VAL A 1 277 ? -7.494 -18.316 3.053 1.00 86.12 277 VAL A O 1
ATOM 2166 N N . PHE A 1 278 ? -7.037 -16.140 3.419 1.00 82.94 278 PHE A N 1
ATOM 2167 C CA . PHE A 1 278 ? -6.375 -15.888 2.145 1.00 82.94 278 PHE A CA 1
ATOM 2168 C C . PHE A 1 278 ? -4.960 -15.376 2.375 1.00 82.94 278 PHE A C 1
ATOM 2170 O O . PHE A 1 278 ? -4.731 -14.483 3.187 1.00 82.94 278 PHE A O 1
ATOM 2177 N N . SER A 1 279 ? -4.015 -15.894 1.597 1.00 80.81 279 SER A N 1
ATOM 2178 C CA . SER A 1 279 ? -2.644 -15.394 1.552 1.00 80.81 279 SER A CA 1
ATOM 2179 C C . SER A 1 279 ? -2.313 -15.002 0.121 1.00 80.81 279 SER A C 1
ATOM 2181 O O . SER A 1 279 ? -2.592 -15.743 -0.822 1.00 80.81 279 SER A O 1
ATOM 2183 N N . LYS A 1 280 ? -1.725 -13.819 -0.056 1.00 82.69 280 LYS A N 1
ATOM 2184 C CA . LYS A 1 280 ? -1.362 -13.292 -1.370 1.00 82.69 280 LYS A CA 1
ATOM 2185 C C . LYS A 1 280 ? 0.146 -13.143 -1.464 1.00 82.69 280 LYS A C 1
ATOM 2187 O O . LYS A 1 280 ? 0.731 -12.319 -0.771 1.00 82.69 280 LYS A O 1
ATOM 2192 N N . ILE A 1 281 ? 0.749 -13.884 -2.385 1.00 81.12 281 ILE A N 1
ATOM 2193 C CA . ILE A 1 281 ? 2.160 -13.736 -2.737 1.00 81.12 281 ILE A CA 1
ATOM 2194 C C . ILE A 1 281 ? 2.235 -12.889 -4.003 1.00 81.12 281 ILE A C 1
ATOM 2196 O O . ILE A 1 281 ? 1.607 -13.207 -5.013 1.00 81.12 281 ILE A O 1
ATOM 2200 N N . ASN A 1 282 ? 2.993 -11.797 -3.954 1.00 72.12 282 ASN A N 1
ATOM 2201 C CA . ASN A 1 282 ? 3.283 -10.993 -5.132 1.00 72.12 282 ASN A CA 1
ATOM 2202 C C . ASN A 1 282 ? 4.680 -11.345 -5.643 1.00 72.12 282 ASN A C 1
ATOM 2204 O O . ASN A 1 282 ? 5.661 -11.161 -4.930 1.00 72.12 282 ASN A O 1
ATOM 2208 N N . SER A 1 283 ? 4.768 -11.834 -6.877 1.00 65.44 283 SER A N 1
ATOM 2209 C CA . SER A 1 283 ? 6.047 -12.131 -7.518 1.00 65.44 283 SER A CA 1
ATOM 2210 C C . SER A 1 283 ? 6.360 -11.077 -8.574 1.00 65.44 283 SER A C 1
ATOM 2212 O O . SER A 1 283 ? 5.500 -10.715 -9.380 1.00 65.44 283 SER A O 1
ATOM 2214 N N . PHE A 1 284 ? 7.603 -10.603 -8.596 1.00 58.69 284 PHE A N 1
ATOM 2215 C CA . PHE A 1 284 ? 8.149 -9.913 -9.757 1.00 58.69 284 PHE A CA 1
ATOM 2216 C C . PHE A 1 284 ? 8.642 -10.969 -10.746 1.00 58.69 284 PHE A C 1
ATOM 2218 O O . PHE A 1 284 ? 9.524 -11.767 -10.432 1.00 58.69 284 PHE A O 1
ATOM 2225 N N . LEU A 1 285 ? 8.061 -10.994 -11.945 1.00 51.69 285 LEU A N 1
ATOM 2226 C CA . LEU A 1 285 ? 8.481 -11.928 -12.980 1.00 51.69 285 LEU A CA 1
ATOM 2227 C C . LEU A 1 285 ? 9.825 -11.476 -13.572 1.00 51.69 285 LEU A C 1
ATOM 2229 O O . LEU A 1 285 ? 9.871 -10.558 -14.390 1.00 51.69 285 LEU A O 1
ATOM 2233 N N . PHE A 1 286 ? 10.908 -12.156 -13.195 1.00 50.06 286 PHE A N 1
ATOM 2234 C CA . PHE A 1 286 ? 12.183 -12.069 -13.905 1.00 50.06 286 PHE A CA 1
ATOM 2235 C C . PHE A 1 286 ? 12.150 -13.017 -15.090 1.00 50.06 286 PHE A C 1
ATOM 2237 O O . PHE A 1 286 ? 12.367 -14.223 -14.970 1.00 50.06 286 PHE A O 1
ATOM 2244 N N . VAL A 1 287 ? 11.835 -12.449 -16.246 1.00 48.56 287 VAL A N 1
ATOM 2245 C CA . VAL A 1 287 ? 11.981 -13.142 -17.513 1.00 48.56 287 VAL A CA 1
ATOM 2246 C C . VAL A 1 287 ? 13.403 -12.944 -18.006 1.00 48.56 287 VAL A C 1
ATOM 2248 O O . VAL A 1 287 ? 13.804 -11.837 -18.361 1.00 48.56 287 VAL A O 1
ATOM 2251 N N . PHE A 1 288 ? 14.155 -14.034 -18.055 1.00 46.38 288 PHE A N 1
ATOM 2252 C CA . PHE A 1 288 ? 15.467 -14.044 -18.670 1.00 46.38 288 PHE A CA 1
ATOM 2253 C C . PHE A 1 288 ? 15.312 -14.056 -20.167 1.00 46.38 288 PHE A C 1
ATOM 2255 O O . PHE A 1 288 ? 14.813 -15.019 -20.743 1.00 46.38 288 PHE A O 1
ATOM 2262 N N . LEU A 1 289 ? 15.757 -12.979 -20.791 1.00 46.75 289 LEU A N 1
ATOM 2263 C CA . LEU A 1 289 ? 15.897 -12.964 -22.226 1.00 46.75 289 LEU A CA 1
ATOM 2264 C C . LEU A 1 289 ? 17.224 -13.620 -22.561 1.00 46.75 289 LEU A C 1
ATOM 2266 O O . LEU A 1 289 ? 18.271 -13.229 -22.042 1.00 46.75 289 LEU A O 1
ATOM 2270 N N . SER A 1 290 ? 17.170 -14.613 -23.445 1.00 34.81 290 SER A N 1
ATOM 2271 C CA . SER A 1 290 ? 18.369 -15.147 -24.080 1.00 34.81 290 SER A CA 1
ATOM 2272 C C . SER A 1 290 ? 19.235 -13.972 -24.589 1.00 34.81 290 SER A C 1
ATOM 2274 O O . SER A 1 290 ? 18.661 -12.960 -25.007 1.00 34.81 290 SER A O 1
ATOM 2276 N N . PRO A 1 291 ? 20.578 -14.068 -24.557 1.00 35.22 291 PRO A N 1
ATOM 2277 C CA . PRO A 1 291 ? 21.567 -12.995 -24.764 1.00 35.22 291 PRO A CA 1
ATOM 2278 C C . PRO A 1 291 ? 21.391 -11.927 -25.864 1.00 35.22 291 PRO A C 1
ATOM 2280 O O . PRO A 1 291 ? 22.230 -11.036 -25.943 1.00 35.22 291 PRO A O 1
ATOM 2283 N N . GLY A 1 292 ? 20.384 -11.990 -26.734 1.00 38.69 292 GLY A N 1
ATOM 2284 C CA . GLY A 1 292 ? 20.205 -11.110 -27.890 1.00 38.69 292 GLY A CA 1
ATOM 2285 C C . GLY A 1 292 ? 19.363 -9.838 -27.694 1.00 38.69 292 GLY A C 1
ATOM 2286 O O . GLY A 1 292 ? 19.376 -9.008 -28.602 1.00 38.69 292 GLY A O 1
ATOM 2287 N N . PHE A 1 293 ? 18.643 -9.650 -26.573 1.00 37.84 293 PHE A N 1
ATOM 2288 C CA . PHE A 1 293 ? 17.484 -8.724 -26.551 1.00 37.84 293 PHE A CA 1
ATOM 2289 C C . PHE A 1 293 ? 17.523 -7.488 -25.631 1.00 37.84 293 PHE A C 1
ATOM 2291 O O . PHE A 1 293 ? 16.685 -6.605 -25.804 1.00 37.84 293 PHE A O 1
ATOM 2298 N N . LEU A 1 294 ? 18.465 -7.353 -24.694 1.00 36.00 294 LEU A N 1
ATOM 2299 C CA . LEU A 1 294 ? 18.540 -6.177 -23.810 1.00 36.00 294 LEU A CA 1
ATOM 2300 C C . LEU A 1 294 ? 19.759 -5.321 -24.159 1.00 36.00 294 LEU A C 1
ATOM 2302 O O . LEU A 1 294 ? 20.895 -5.750 -23.978 1.00 36.00 294 LEU A O 1
ATOM 2306 N N . HIS A 1 295 ? 19.509 -4.115 -24.675 1.00 49.16 295 HIS A N 1
ATOM 2307 C CA . HIS A 1 295 ? 20.542 -3.159 -25.061 1.00 49.16 295 HIS A CA 1
ATOM 2308 C C . HIS A 1 295 ? 20.257 -1.755 -24.534 1.00 49.16 295 HIS A C 1
ATOM 2310 O O . HIS A 1 295 ? 19.366 -1.078 -25.049 1.00 49.16 295 HIS A O 1
ATOM 2316 N N . PRO A 1 296 ? 21.084 -1.249 -23.609 1.00 35.34 296 PRO A N 1
ATOM 2317 C CA . PRO A 1 296 ? 21.437 0.156 -23.608 1.00 35.34 296 PRO A CA 1
ATOM 2318 C C . PRO A 1 296 ? 22.198 0.405 -24.912 1.00 35.34 296 PRO A C 1
ATOM 2320 O O . PRO A 1 296 ? 23.145 -0.303 -25.257 1.00 35.34 296 PRO A O 1
ATOM 2323 N N . THR A 1 297 ? 21.725 1.359 -25.693 1.00 34.59 297 THR A N 1
ATOM 2324 C CA . THR A 1 297 ? 22.238 1.696 -27.018 1.00 34.59 297 THR A CA 1
ATOM 2325 C C . THR A 1 297 ? 23.748 1.944 -27.017 1.00 34.59 297 THR A C 1
ATOM 2327 O O . THR A 1 297 ? 24.220 3.027 -26.679 1.00 34.59 297 THR A O 1
ATOM 2330 N N . GLY A 1 298 ? 24.506 0.946 -27.465 1.00 31.34 298 GLY A N 1
ATOM 2331 C CA . GLY A 1 298 ? 25.902 1.071 -27.858 1.00 31.34 298 GLY A CA 1
ATOM 2332 C C . GLY A 1 298 ? 26.005 1.667 -29.258 1.00 31.34 298 GLY A C 1
ATOM 2333 O O . GLY A 1 298 ? 26.334 0.966 -30.206 1.00 31.34 298 GLY A O 1
ATOM 2334 N N . ARG A 1 299 ? 25.707 2.962 -29.397 1.00 28.06 299 ARG A N 1
ATOM 2335 C CA . ARG A 1 299 ? 26.226 3.805 -30.485 1.00 28.06 299 ARG A CA 1
ATOM 2336 C C . ARG A 1 299 ? 26.556 5.186 -29.920 1.00 28.06 299 ARG A C 1
ATOM 2338 O O . ARG A 1 299 ? 25.709 6.063 -29.841 1.00 28.06 299 ARG A O 1
ATOM 2345 N N . THR A 1 300 ? 27.818 5.315 -29.516 1.00 31.03 300 THR A N 1
ATOM 2346 C CA . THR A 1 300 ? 28.599 6.559 -29.474 1.00 31.03 300 THR A CA 1
ATOM 2347 C C . THR A 1 300 ? 27.997 7.723 -28.679 1.00 31.03 300 THR A C 1
ATOM 2349 O O . THR A 1 300 ? 27.676 8.769 -29.233 1.00 31.03 300 THR A O 1
ATOM 2352 N N . THR A 1 301 ? 27.998 7.623 -27.353 1.00 24.94 301 THR A N 1
ATOM 2353 C CA . THR A 1 301 ? 28.381 8.787 -26.543 1.00 24.94 301 THR A CA 1
ATOM 2354 C C . THR A 1 301 ? 29.898 8.757 -26.434 1.00 24.94 301 THR A C 1
ATOM 2356 O O . THR A 1 301 ? 30.463 7.974 -25.675 1.00 24.94 301 THR A O 1
ATOM 2359 N N . ARG A 1 302 ? 30.574 9.575 -27.250 1.00 22.17 302 ARG A N 1
ATOM 2360 C CA . ARG A 1 302 ? 31.918 10.028 -26.882 1.00 22.17 302 ARG A CA 1
ATOM 2361 C C . ARG A 1 302 ? 31.786 10.672 -25.498 1.00 22.17 302 ARG A C 1
ATOM 2363 O O . ARG A 1 302 ? 30.902 11.513 -25.322 1.00 22.17 302 ARG A O 1
ATOM 2370 N N . PHE A 1 303 ? 32.580 10.207 -24.539 1.00 31.92 303 PHE A N 1
ATOM 2371 C CA . PHE A 1 303 ? 32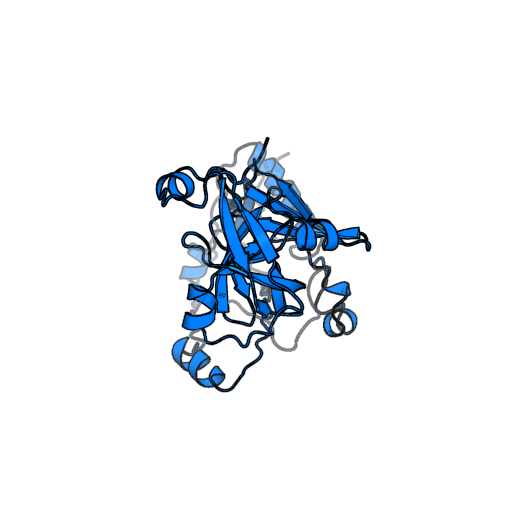.939 11.041 -23.397 1.00 31.92 303 PHE A CA 1
ATOM 2372 C C . PHE A 1 303 ? 33.787 12.210 -23.898 1.00 31.92 303 PHE A C 1
ATOM 2374 O O . PHE A 1 303 ? 34.522 12.003 -24.895 1.00 31.92 303 PHE A O 1
#

Secondary structure (DSSP, 8-state):
--GGGGSSS--HHHHHHT-S-EEEEEETTEEEEEEE-TT-SS-EEEHHHHHHHT---EEEEEEEEEE-TTS-EEEEEEEEEEEEEEETTEEEEEEEEEE--SS-SEEE-HHHHHHTTEEEETTTTEEEEE-TTS-EEEEESSS----S-----GGGSHHHHH-TTTS-SS--SPPPP-SS----PBPTTPPPPBPPPPP--HHHHHHHHHHHHHHHHTTS------S-B--EEEEE-TTSPEEEEE--HHHHHSBPP----PPPHHHHHHTTTT-S--------------TTS-----S----

InterPro domains:
  IPR001969 Aspartic peptidase, active site [PS00141] (34-45)
  IPR021109 Aspartic peptidase domain superfamily [G3DSA:2.40.70.10] (13-139)
  IPR021109 Aspartic peptidase domain superfamily [SSF50630] (27-121)
  IPR032567 RTL1-related [PTHR15503] (24-282)
  IPR043128 Reverse transcriptase/Diguanylate cyclase domain [G3DSA:3.30.70.270] (260-282)
  IPR043502 DNA/RNA polymerase superfamily [SSF56672] (159-302)

Solvent-accessible surface area (backbone atoms only — not comparable to full-atom values): 18944 Å² total; per-residue (Å²): 133,77,72,56,78,68,68,84,68,89,49,75,57,52,72,72,66,65,79,68,44,32,40,78,36,38,45,82,86,41,80,32,44,33,35,64,35,83,62,33,72,55,26,33,28,14,47,64,48,38,65,73,74,65,60,81,70,43,77,46,102,54,74,45,79,45,78,43,75,86,70,50,76,46,71,26,50,35,28,36,76,72,42,42,39,51,54,89,91,41,79,40,76,38,58,31,35,34,32,92,54,86,80,44,37,28,40,46,4,38,56,51,36,59,76,48,44,50,42,78,38,77,90,79,24,29,38,39,30,49,44,93,90,72,52,66,54,66,48,58,40,75,58,94,64,78,67,82,73,70,77,70,65,54,76,72,42,72,69,43,61,74,37,50,89,82,63,53,97,62,83,88,43,72,78,80,91,64,100,71,77,55,74,88,48,59,47,86,92,68,73,73,57,63,50,77,67,63,93,67,56,74,67,56,52,54,50,50,53,52,57,50,48,53,34,43,76,37,55,75,47,68,93,76,91,58,74,43,27,48,26,61,48,76,44,73,46,97,87,68,50,75,42,88,40,72,54,50,66,72,60,59,73,47,35,59,80,80,84,72,87,73,78,56,69,67,64,58,49,64,75,43,74,84,60,93,76,87,84,86,85,87,78,83,85,82,76,58,66,61,96,71,75,75,39,83,75,86,72,81,80,77,129

pLDDT: mean 77.03, std 18.46, range [22.17, 95.75]

Radius of gyration: 28.27 Å; Cα contacts (8 Å, |Δi|>4): 416; chains: 1; bounding box: 61×50×80 Å

Sequence (303 aa):
MCWLNLILKGDLEAERAGTVVTGKLPILGHYAFVLFDSGSSHSFISSVFVQRVGLEVEPLNGVLSVSTPSGEVLLSKEKIKACQVEIANQMLDVTLLVLDMQDFDVILGMDWLSANHASIDCSRKEVVFNHPSGASFKFKGAGIVYTRESEVSLSFEPVVREYPNIFPDELLGLPPPRKIDFAIKLEPDTAPISRAPYRMAPAELKELKVQLQELLDKGFVRPNVSPWGAPVLFVKKKDGSMRLCIDYRELNKVTVKNCCPLSRIDDLFDQLQRATVFSKINSFLFVFLSPGFLHPTGRTTRF

Nearest PDB structures (foldseek):
  4rgh-assembly1_A  TM=7.700E-01  e=1.727E-07  Homo sapiens
  4ol8-assembly1_B  TM=8.780E-01  e=1.147E-06  Saccharomyces cerevisiae
  4ol8-assembly2_F  TM=8.596E-01  e=1.083E-06  Saccharomyces cerevisiae
  7kse-assembly1_A  TM=4.009E-01  e=1.030E-07  Eastern chimpanzee simian foamy virus
  7o0h-assembly1_A  TM=3.823E-01  e=2.051E-07  White-tufted-ear marmoset simian foamy virus

Organism: Cucumis melo var. makuwa (NCBI:txid1194695)

Mean predicted aligned error: 17.96 Å